Protein AF-A0A9K3Q3W0-F1 (afdb_monomer)

Sequence (227 aa):
MGPQSQRRNTLAKRAAKLKGSAGYSNKKKRIAKAGDQLTLTGEVAFDILRDCDVCTSRRLGKKERHRAHHKLCPNNRRTRGITSKTTLESDKYSKKLKKHYAAPLKQSEKLHSTNVTPEALTDFLEQRKRMATTNDGQGVLKKLKSPPPSSSTAPLPSSATTKRTTLAADDLYDLVTATLKNEYFVETVRDKTPPLAILALATVVAEQVLDPQNSKFPTMIFLMVFQ

Solvent-accessible surface area (backbone atoms only — not comparable to full-atom values): 14679 Å² total; per-residue (Å²): 134,55,76,66,55,54,51,51,53,50,48,54,50,47,52,53,43,48,75,74,62,70,81,74,57,79,71,63,61,71,73,51,56,95,87,61,56,64,40,98,86,68,43,74,51,89,44,58,69,77,72,17,66,40,53,30,25,52,75,70,72,42,82,68,57,97,59,83,54,37,66,68,27,62,84,17,90,88,42,48,34,57,79,53,66,69,58,56,51,49,52,51,49,51,52,51,51,50,51,60,72,70,44,78,76,49,78,86,68,53,86,44,70,86,76,55,50,70,65,62,51,51,52,55,54,49,56,53,54,66,67,69,67,75,78,69,93,68,90,75,89,77,82,76,91,69,86,83,84,89,78,86,78,83,84,76,88,89,74,78,96,66,84,82,77,81,76,54,72,66,61,52,50,54,52,32,53,53,49,66,68,32,66,68,55,50,62,78,43,66,86,50,90,70,61,67,70,59,54,34,45,52,50,55,47,44,46,62,71,74,36,63,84,53,77,82,59,84,95,76,74,82,77,77,81,82,122

Structure (mmCIF, N/CA/C/O backbone):
data_AF-A0A9K3Q3W0-F1
#
_entry.id   AF-A0A9K3Q3W0-F1
#
loop_
_atom_site.group_PDB
_atom_site.id
_atom_site.type_symbol
_atom_site.label_atom_id
_atom_site.label_alt_id
_atom_site.label_comp_id
_atom_site.label_asym_id
_atom_site.label_entity_id
_atom_site.label_seq_id
_atom_site.pdbx_PDB_ins_code
_atom_site.Cartn_x
_atom_site.Cartn_y
_atom_site.Cartn_z
_atom_site.occupancy
_atom_site.B_iso_or_equiv
_atom_site.auth_seq_id
_atom_site.auth_comp_id
_atom_site.auth_asym_id
_atom_site.auth_atom_id
_atom_site.pdbx_PDB_model_num
ATOM 1 N N . MET A 1 1 ? -14.118 25.855 -7.818 1.00 64.56 1 MET A N 1
ATOM 2 C CA . MET A 1 1 ? -12.722 25.586 -7.386 1.00 64.56 1 MET A CA 1
ATOM 3 C C . MET A 1 1 ? -12.388 26.462 -6.179 1.00 64.56 1 MET A C 1
ATOM 5 O O . MET A 1 1 ? -12.175 27.652 -6.357 1.00 64.56 1 MET A O 1
ATOM 9 N N . GLY A 1 2 ? -12.387 25.921 -4.954 1.00 85.62 2 GLY A N 1
ATOM 10 C CA . GLY A 1 2 ? -12.113 26.705 -3.737 1.00 85.62 2 GLY A CA 1
ATOM 11 C C . GLY A 1 2 ? -10.623 27.042 -3.520 1.00 85.62 2 GLY A C 1
ATOM 12 O O . GLY A 1 2 ? -9.759 26.431 -4.159 1.00 85.62 2 GLY A O 1
ATOM 13 N N . PRO A 1 3 ? -10.281 27.942 -2.578 1.00 78.88 3 PRO A N 1
ATOM 14 C CA . PRO A 1 3 ? -8.902 28.381 -2.307 1.00 78.88 3 PRO A CA 1
ATOM 15 C C . PRO A 1 3 ? -7.913 27.232 -2.037 1.00 78.88 3 PRO A C 1
ATOM 17 O O . PRO A 1 3 ? -6.745 27.286 -2.421 1.00 78.88 3 PRO A O 1
ATOM 20 N N . GLN A 1 4 ? -8.380 26.137 -1.433 1.00 75.31 4 GLN A N 1
ATOM 21 C CA . GLN A 1 4 ? -7.575 24.936 -1.192 1.00 75.31 4 GLN A CA 1
ATOM 22 C C . GLN A 1 4 ? -7.253 24.164 -2.482 1.00 75.31 4 GLN A C 1
ATOM 24 O O . GLN A 1 4 ? -6.138 23.666 -2.641 1.00 75.31 4 GLN A O 1
ATOM 29 N N . SER A 1 5 ? -8.195 24.106 -3.430 1.00 73.06 5 SER A N 1
ATOM 30 C CA . SER A 1 5 ? -7.966 23.498 -4.749 1.00 73.06 5 SER A CA 1
ATOM 31 C C . SER A 1 5 ? -6.963 24.312 -5.568 1.00 73.06 5 SER A C 1
ATOM 33 O O . SER A 1 5 ? -6.070 23.742 -6.190 1.00 73.06 5 SER A O 1
ATOM 35 N N . GLN A 1 6 ? -7.017 25.645 -5.469 1.00 73.44 6 GLN A N 1
ATOM 36 C CA . GLN A 1 6 ? -6.022 26.527 -6.078 1.00 73.44 6 GLN A CA 1
ATOM 37 C C . GLN A 1 6 ? -4.627 26.284 -5.479 1.00 73.44 6 GLN A C 1
ATOM 39 O O . GLN A 1 6 ? -3.672 26.129 -6.236 1.00 73.44 6 GLN A O 1
ATOM 44 N N . ARG A 1 7 ? -4.506 26.142 -4.148 1.00 75.81 7 ARG A N 1
ATOM 45 C CA . ARG A 1 7 ? -3.231 25.810 -3.474 1.00 75.81 7 ARG A CA 1
ATOM 46 C C . ARG A 1 7 ? -2.691 24.417 -3.829 1.00 75.81 7 ARG A C 1
ATOM 48 O O . ARG A 1 7 ? -1.486 24.255 -4.003 1.00 75.81 7 ARG A O 1
ATOM 55 N N . ARG A 1 8 ? -3.555 23.405 -3.975 1.00 71.81 8 ARG A N 1
ATOM 56 C CA . ARG A 1 8 ? -3.135 22.073 -4.455 1.00 71.81 8 ARG A CA 1
ATOM 57 C C . ARG A 1 8 ? -2.642 22.128 -5.897 1.00 71.81 8 ARG A C 1
ATOM 59 O O . ARG A 1 8 ? -1.580 21.587 -6.197 1.00 71.81 8 ARG A O 1
ATOM 66 N N . ASN A 1 9 ? -3.362 22.839 -6.762 1.00 66.94 9 ASN A N 1
ATOM 67 C CA . ASN A 1 9 ? -2.975 23.006 -8.159 1.00 66.94 9 ASN A CA 1
ATOM 68 C C . ASN A 1 9 ? -1.655 23.778 -8.289 1.00 66.94 9 ASN A C 1
ATOM 70 O O . ASN A 1 9 ? -0.839 23.440 -9.144 1.00 66.94 9 ASN A O 1
ATOM 74 N N . THR A 1 10 ? -1.388 24.769 -7.432 1.00 80.88 10 THR A N 1
ATOM 75 C CA . THR A 1 10 ? -0.101 25.482 -7.436 1.00 80.88 10 THR A CA 1
ATOM 76 C C . THR A 1 10 ? 1.039 24.637 -6.884 1.00 80.88 10 THR A C 1
ATOM 78 O O . THR A 1 10 ? 2.139 24.729 -7.421 1.00 80.88 10 THR A O 1
ATOM 81 N N . LEU A 1 11 ? 0.807 23.771 -5.892 1.00 76.44 11 LEU A N 1
ATOM 82 C CA . LEU A 1 11 ? 1.833 22.855 -5.384 1.00 76.44 11 LEU A CA 1
ATOM 83 C C . LEU A 1 11 ? 2.193 21.788 -6.420 1.00 76.44 11 LEU A C 1
ATOM 85 O O . LEU A 1 11 ? 3.375 21.599 -6.690 1.00 76.44 11 LEU A O 1
ATOM 89 N N . ALA A 1 12 ? 1.206 21.154 -7.060 1.00 74.19 12 ALA A N 1
ATOM 90 C CA . ALA A 1 12 ? 1.452 20.195 -8.139 1.00 74.19 12 ALA A CA 1
ATOM 91 C C . ALA A 1 12 ? 2.221 20.845 -9.303 1.00 74.19 12 ALA A C 1
ATOM 93 O O . ALA A 1 12 ? 3.229 20.305 -9.764 1.00 74.19 12 ALA A O 1
ATOM 94 N N . LYS A 1 13 ? 1.818 22.058 -9.711 1.00 78.38 13 LYS A N 1
ATOM 95 C CA . LYS A 1 13 ? 2.529 22.851 -10.728 1.00 78.38 13 LYS A CA 1
ATOM 96 C C . LYS A 1 13 ? 3.943 23.233 -10.286 1.00 78.38 13 LYS A C 1
ATOM 98 O O . LYS A 1 13 ? 4.867 23.156 -11.088 1.00 78.38 13 LYS A O 1
ATOM 103 N N . ARG A 1 14 ? 4.146 23.618 -9.022 1.00 76.31 14 ARG A N 1
ATOM 104 C CA . ARG A 1 14 ? 5.463 23.988 -8.476 1.00 76.31 14 ARG A CA 1
ATOM 105 C C . ARG A 1 14 ? 6.377 22.766 -8.341 1.00 76.31 14 ARG A C 1
ATOM 107 O O . ARG A 1 14 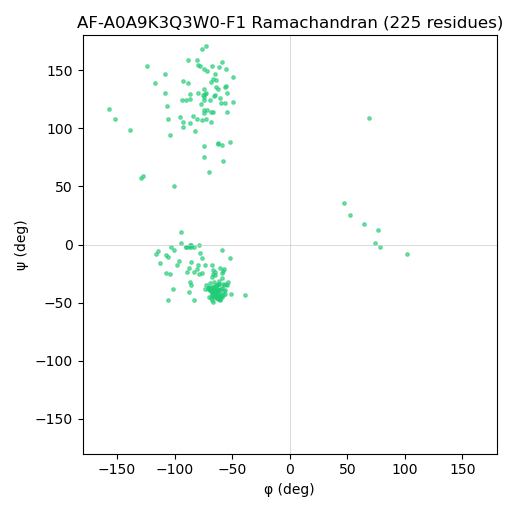? 7.550 22.873 -8.668 1.00 76.31 14 ARG A O 1
ATOM 114 N N . ALA A 1 15 ? 5.847 21.606 -7.958 1.00 73.88 15 ALA A N 1
ATOM 115 C CA . ALA A 1 15 ? 6.574 20.339 -7.927 1.00 73.88 15 ALA A CA 1
ATOM 116 C C . ALA A 1 15 ? 6.967 19.879 -9.340 1.00 73.88 15 ALA A C 1
ATOM 118 O O . ALA A 1 15 ? 8.105 19.472 -9.550 1.00 73.88 15 ALA A O 1
ATOM 119 N N . ALA A 1 16 ? 6.073 20.003 -10.327 1.00 72.38 16 ALA A N 1
ATOM 120 C CA . ALA A 1 16 ? 6.400 19.753 -11.732 1.00 72.38 16 ALA A CA 1
ATOM 121 C C . ALA A 1 16 ? 7.456 20.741 -12.258 1.00 72.38 16 ALA A C 1
ATOM 123 O O . ALA A 1 16 ? 8.400 20.335 -12.933 1.00 72.38 16 ALA A O 1
ATOM 124 N N . LYS A 1 17 ? 7.350 22.024 -11.885 1.00 68.62 17 LYS A N 1
ATOM 125 C CA . LYS A 1 17 ? 8.336 23.052 -12.239 1.00 68.62 17 LYS A CA 1
ATOM 126 C C . LYS A 1 17 ? 9.699 22.754 -11.616 1.00 68.62 17 LYS A C 1
ATOM 128 O O . LYS A 1 17 ? 10.677 22.794 -12.341 1.00 68.62 17 LYS A O 1
ATOM 133 N N . LEU A 1 18 ? 9.764 22.358 -10.343 1.00 67.44 18 LEU A N 1
ATOM 134 C CA . LEU A 1 18 ? 11.006 21.951 -9.673 1.00 67.44 18 LEU A CA 1
ATOM 135 C C . LEU A 1 18 ? 11.615 20.683 -10.288 1.00 67.44 18 LEU A C 1
ATOM 137 O O . LEU A 1 18 ? 12.825 20.639 -10.479 1.00 67.44 18 LEU A O 1
ATOM 141 N N . LYS A 1 19 ? 10.794 19.699 -10.683 1.00 64.00 19 LYS A N 1
ATOM 142 C CA . LYS A 1 19 ? 11.259 18.529 -11.454 1.00 64.00 19 LYS A CA 1
ATOM 143 C C . LYS A 1 19 ? 11.850 18.922 -12.815 1.00 64.00 19 LYS A C 1
ATOM 145 O O . LYS A 1 19 ? 12.747 18.246 -13.301 1.00 64.00 19 LYS A O 1
ATOM 150 N N . GLY A 1 20 ? 11.358 19.999 -13.428 1.00 58.03 20 GLY A N 1
ATOM 151 C CA . GLY A 1 20 ? 11.864 20.513 -14.703 1.00 58.03 20 GLY A CA 1
ATOM 152 C C . GLY A 1 20 ? 13.001 21.538 -14.592 1.00 58.03 20 GLY A C 1
ATOM 153 O O . GLY A 1 20 ? 13.744 21.699 -15.557 1.00 58.03 20 GLY A O 1
ATOM 154 N N . SER A 1 21 ? 13.133 22.240 -13.460 1.00 56.06 21 SER A N 1
ATOM 155 C CA . SER A 1 21 ? 14.003 23.417 -13.304 1.00 56.06 21 SER A CA 1
ATOM 156 C C . SER A 1 21 ? 15.164 23.233 -12.329 1.00 56.06 21 SER A C 1
ATOM 158 O O . SER A 1 21 ? 15.986 24.140 -12.207 1.00 56.06 21 SER A O 1
ATOM 160 N N . ALA A 1 22 ? 15.253 22.106 -11.616 1.00 53.88 22 ALA A N 1
ATOM 161 C CA . ALA A 1 22 ? 16.388 21.803 -10.746 1.00 53.88 22 ALA A CA 1
ATOM 162 C C . ALA A 1 22 ? 17.632 21.409 -11.575 1.00 53.88 22 ALA A C 1
ATOM 164 O O . ALA A 1 22 ? 17.993 20.244 -11.695 1.00 53.88 22 ALA A O 1
ATOM 165 N N . GLY A 1 23 ? 18.284 22.403 -12.182 1.00 52.50 23 GLY A N 1
ATOM 166 C CA . GLY A 1 23 ? 19.735 22.410 -12.412 1.00 52.50 23 GLY A CA 1
ATOM 167 C C . GLY A 1 23 ? 20.344 21.514 -13.500 1.00 52.50 23 GLY A C 1
ATOM 168 O O . GLY A 1 23 ? 21.560 21.550 -13.666 1.00 52.50 23 GLY A O 1
ATOM 169 N N . TYR A 1 24 ? 19.578 20.741 -14.271 1.00 53.00 24 TYR A N 1
ATOM 170 C CA . TYR A 1 24 ? 20.157 19.909 -15.336 1.00 53.00 24 TYR A CA 1
ATOM 171 C C . TYR A 1 24 ? 20.170 20.646 -16.678 1.00 53.00 24 TYR A C 1
ATOM 173 O O . TYR A 1 24 ? 19.142 20.826 -17.328 1.00 53.00 24 TYR A O 1
ATOM 181 N N . SER A 1 25 ? 21.363 21.091 -17.081 1.00 54.47 25 SER A N 1
ATOM 182 C CA . SER A 1 25 ? 21.604 21.768 -18.356 1.00 54.47 25 SER A CA 1
ATOM 183 C C . SER A 1 25 ? 20.986 21.002 -19.533 1.00 54.47 25 SER A C 1
ATOM 185 O O . SER A 1 25 ? 21.010 19.769 -19.592 1.00 54.47 25 SER A O 1
ATOM 187 N N . ASN A 1 26 ? 20.487 21.744 -20.525 1.00 55.81 26 ASN A N 1
ATOM 188 C CA . ASN A 1 26 ? 19.894 21.218 -21.761 1.00 55.81 26 ASN A CA 1
ATOM 189 C C . ASN A 1 26 ? 20.786 20.197 -22.512 1.00 55.81 26 ASN A C 1
ATOM 191 O O . ASN A 1 26 ? 20.298 19.506 -23.403 1.00 55.81 26 ASN A O 1
ATOM 195 N N . LYS A 1 27 ? 22.072 20.055 -22.148 1.00 57.59 27 LYS A N 1
ATOM 196 C CA . LYS A 1 27 ? 22.976 19.023 -22.677 1.00 57.59 27 LYS A CA 1
ATOM 197 C C . LYS A 1 27 ? 22.600 17.601 -22.243 1.00 57.59 27 LYS A C 1
ATOM 199 O O . LYS A 1 27 ? 22.622 16.718 -23.092 1.00 57.59 27 LYS A O 1
ATOM 204 N N . LYS A 1 28 ? 22.217 17.350 -20.982 1.00 53.84 28 LYS A N 1
ATOM 205 C CA . LYS A 1 28 ? 21.880 15.977 -20.531 1.00 53.84 28 LYS A CA 1
ATOM 206 C C . LYS A 1 28 ? 20.499 15.508 -21.005 1.00 53.84 28 LYS A C 1
ATOM 208 O O . LYS A 1 28 ? 20.311 14.317 -21.227 1.00 53.84 28 LYS A O 1
ATOM 213 N N . LYS A 1 29 ? 19.580 16.439 -21.296 1.00 54.34 29 LYS A N 1
ATOM 214 C CA . LYS A 1 29 ? 18.306 16.140 -21.979 1.00 54.34 29 LYS A CA 1
ATOM 215 C C . LYS A 1 29 ? 18.491 15.490 -23.356 1.00 54.34 29 LYS A C 1
ATOM 217 O O . LYS A 1 29 ? 17.584 14.810 -23.805 1.00 54.34 29 LYS A O 1
ATOM 222 N N . ARG A 1 30 ? 19.649 15.668 -24.009 1.00 57.00 30 ARG A N 1
ATOM 223 C CA . ARG A 1 30 ? 19.950 15.025 -25.301 1.00 57.00 30 ARG A CA 1
ATOM 224 C C . ARG A 1 30 ? 20.249 13.525 -25.187 1.00 57.00 30 ARG A C 1
ATOM 226 O O . ARG A 1 30 ? 20.227 12.846 -26.204 1.00 57.00 30 ARG A O 1
ATOM 233 N N . ILE A 1 31 ? 20.558 13.019 -23.988 1.00 66.12 31 ILE A N 1
ATOM 234 C CA . ILE A 1 31 ? 20.903 11.602 -23.778 1.00 66.12 31 ILE A CA 1
ATOM 235 C C . ILE A 1 31 ? 19.638 10.759 -23.574 1.00 66.12 31 ILE A C 1
ATOM 237 O O . ILE A 1 31 ? 19.582 9.620 -24.030 1.00 66.12 31 ILE A O 1
ATOM 241 N N . ALA A 1 32 ? 18.619 11.322 -22.922 1.00 72.62 32 ALA A N 1
ATOM 242 C CA . ALA A 1 32 ? 17.341 10.649 -22.730 1.00 72.62 32 ALA A CA 1
ATOM 243 C C . ALA A 1 32 ? 16.551 10.632 -24.044 1.00 72.62 32 ALA A C 1
ATOM 245 O O . ALA A 1 32 ? 16.306 11.682 -24.647 1.00 72.62 32 ALA A O 1
ATOM 246 N N . LYS A 1 33 ? 16.151 9.443 -24.493 1.00 81.94 33 LYS A N 1
ATOM 247 C CA . LYS A 1 33 ? 15.306 9.289 -25.680 1.00 81.94 33 LYS A CA 1
ATOM 248 C C . LYS A 1 33 ? 13.848 9.561 -25.313 1.00 81.94 33 LYS A C 1
ATOM 250 O O . LYS A 1 33 ? 13.452 9.470 -24.150 1.00 81.94 33 LYS A O 1
ATOM 255 N N . ALA A 1 34 ? 13.031 9.889 -26.314 1.00 82.69 34 ALA A N 1
ATOM 256 C CA . ALA A 1 34 ? 11.589 9.997 -26.118 1.00 82.69 34 ALA A CA 1
ATOM 257 C C . ALA A 1 34 ? 11.048 8.671 -25.546 1.00 82.69 34 ALA A C 1
ATOM 259 O O . ALA A 1 34 ? 11.241 7.616 -26.148 1.00 82.69 34 ALA A O 1
ATOM 260 N N . GLY A 1 35 ? 10.416 8.733 -24.370 1.00 84.75 35 GLY A N 1
ATOM 261 C CA . GLY A 1 35 ? 9.887 7.568 -23.649 1.00 84.75 35 GLY A CA 1
ATOM 262 C C . GLY A 1 35 ? 10.742 7.067 -22.479 1.00 84.75 35 GLY A C 1
ATOM 263 O O . GLY A 1 35 ? 10.260 6.239 -21.709 1.00 84.75 35 GLY A O 1
ATOM 264 N N . ASP A 1 36 ? 11.962 7.578 -22.288 1.00 87.06 36 ASP A N 1
ATOM 265 C CA . ASP A 1 36 ? 12.772 7.208 -21.125 1.00 87.06 36 ASP A CA 1
ATOM 266 C C . ASP A 1 36 ? 12.244 7.883 -19.847 1.00 87.06 36 ASP A C 1
ATOM 268 O O . ASP A 1 36 ? 11.965 9.086 -19.806 1.00 87.06 36 ASP A O 1
ATOM 272 N N . GLN A 1 37 ? 12.131 7.106 -18.769 1.00 86.50 37 GLN A N 1
ATOM 273 C CA . GLN A 1 37 ? 11.775 7.636 -17.458 1.00 86.50 37 GLN A CA 1
ATOM 274 C C . GLN A 1 37 ? 12.986 8.355 -16.854 1.00 86.50 37 GLN A C 1
ATOM 276 O O . GLN A 1 37 ? 14.069 7.785 -16.778 1.00 86.50 37 GLN A O 1
ATOM 281 N N . LEU A 1 38 ? 12.811 9.598 -16.396 1.00 87.56 38 LEU A N 1
ATOM 282 C CA . LEU A 1 38 ? 13.854 10.341 -15.684 1.00 87.56 38 LEU A CA 1
ATOM 283 C C . LEU A 1 38 ? 13.732 10.142 -14.169 1.00 87.56 38 LEU A C 1
ATOM 285 O O . LEU A 1 38 ? 12.631 10.135 -13.609 1.00 87.56 38 LEU A O 1
ATOM 289 N N . THR A 1 39 ? 14.869 10.008 -13.496 1.00 84.25 39 THR A N 1
ATOM 290 C CA . THR A 1 39 ? 14.964 9.990 -12.036 1.00 84.25 39 THR A CA 1
ATOM 291 C C . THR A 1 39 ? 14.730 11.389 -11.456 1.00 84.25 39 THR A C 1
ATOM 293 O O . THR A 1 39 ? 14.709 12.394 -12.166 1.00 84.25 39 THR A O 1
ATOM 296 N N . LEU A 1 40 ? 14.597 11.482 -10.127 1.00 77.25 40 LEU A N 1
ATOM 297 C CA . LEU A 1 40 ? 14.521 12.771 -9.422 1.00 77.25 40 LEU A CA 1
ATOM 298 C C . LEU A 1 40 ? 15.761 13.654 -9.647 1.00 77.25 40 LEU A C 1
ATOM 300 O O . LEU A 1 40 ? 15.660 14.870 -9.529 1.00 77.25 40 LEU A O 1
ATOM 304 N N . THR A 1 41 ? 16.907 13.051 -9.978 1.00 79.31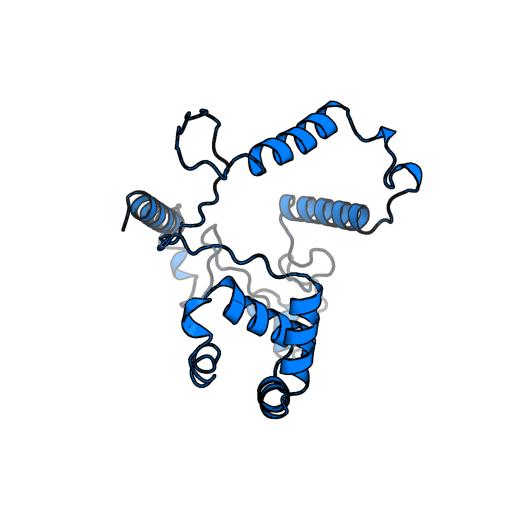 41 THR A N 1
ATOM 305 C CA . THR A 1 41 ? 18.150 13.753 -10.325 1.00 79.31 41 THR A CA 1
ATOM 306 C C . THR A 1 41 ? 18.221 14.148 -11.802 1.00 79.31 41 THR A C 1
ATOM 308 O O . THR A 1 41 ? 19.204 14.757 -12.206 1.00 79.31 41 THR A O 1
ATOM 311 N N . GLY A 1 42 ? 17.205 13.831 -12.612 1.00 77.88 42 GLY A N 1
ATOM 312 C CA . GLY A 1 42 ? 17.181 14.130 -14.046 1.00 77.88 42 GLY A CA 1
ATOM 313 C C . GLY A 1 42 ? 18.039 13.192 -14.901 1.00 77.88 42 GLY A C 1
ATOM 314 O O . GLY A 1 42 ? 18.286 13.488 -16.069 1.00 77.88 42 GLY A O 1
ATOM 315 N N . GLU A 1 43 ? 18.504 12.078 -14.337 1.00 84.06 43 GLU A N 1
ATOM 316 C CA . GLU A 1 43 ? 19.223 11.027 -15.062 1.00 84.06 43 GLU A CA 1
ATOM 317 C C . GLU A 1 43 ? 18.233 10.007 -15.635 1.00 84.06 43 GLU A C 1
ATOM 319 O O . GLU A 1 43 ? 17.101 9.906 -15.165 1.00 84.06 43 GLU A O 1
ATOM 324 N N . VAL A 1 44 ? 18.636 9.250 -16.659 1.00 90.50 44 VAL A N 1
ATOM 325 C CA . VAL A 1 44 ? 17.802 8.157 -17.181 1.00 90.50 44 VAL A CA 1
ATOM 326 C C . VAL A 1 44 ? 17.662 7.093 -16.092 1.00 90.50 44 VAL A C 1
ATOM 328 O O . VAL A 1 44 ? 18.650 6.680 -15.482 1.00 90.50 44 VAL A O 1
ATOM 331 N N . ALA A 1 45 ? 16.426 6.694 -15.802 1.00 91.88 45 ALA A N 1
ATOM 332 C CA . ALA A 1 45 ? 16.141 5.641 -14.846 1.00 91.88 45 ALA A CA 1
ATOM 333 C C . ALA A 1 45 ? 16.713 4.315 -15.350 1.00 91.88 45 ALA A C 1
ATOM 335 O O . ALA A 1 45 ? 16.654 4.009 -16.537 1.00 91.88 45 ALA A O 1
ATOM 336 N N . PHE A 1 46 ? 17.251 3.535 -14.418 1.00 94.94 46 PHE A N 1
ATOM 337 C CA . PHE A 1 46 ? 17.857 2.247 -14.713 1.00 94.94 46 PHE A CA 1
ATOM 338 C C . PHE A 1 46 ? 16.840 1.287 -15.349 1.00 94.94 46 PHE A C 1
ATOM 340 O O . PHE A 1 46 ? 15.824 0.961 -14.728 1.00 94.94 46 PHE A O 1
ATOM 347 N N . ASP A 1 47 ? 17.142 0.798 -16.551 1.00 94.81 47 ASP A N 1
ATOM 348 C CA . ASP A 1 47 ? 16.358 -0.220 -17.251 1.00 94.81 47 ASP A CA 1
ATOM 349 C C . ASP A 1 47 ? 17.109 -1.556 -17.211 1.00 94.81 47 ASP A C 1
ATOM 351 O O . ASP A 1 47 ? 18.210 -1.709 -17.743 1.00 94.81 47 ASP A O 1
ATOM 355 N N . ILE A 1 48 ? 16.479 -2.564 -16.606 1.00 95.88 48 ILE A N 1
ATOM 356 C CA . ILE A 1 48 ? 17.033 -3.915 -16.451 1.00 95.88 48 ILE A CA 1
ATOM 357 C C . ILE A 1 48 ? 17.447 -4.504 -17.804 1.00 95.88 48 ILE A C 1
ATOM 359 O O . ILE A 1 48 ? 18.419 -5.255 -17.872 1.00 95.88 48 ILE A O 1
ATOM 363 N N . LEU A 1 49 ? 16.713 -4.189 -18.872 1.00 94.69 49 LEU A N 1
ATOM 364 C CA . LEU A 1 49 ? 16.918 -4.784 -20.189 1.00 94.69 49 LEU A CA 1
ATOM 365 C C . LEU A 1 49 ? 17.986 -4.064 -21.017 1.00 94.69 49 LEU A C 1
ATOM 367 O O . LEU A 1 49 ? 18.429 -4.618 -22.023 1.00 94.69 49 LEU A O 1
ATOM 371 N N . ARG A 1 50 ? 18.373 -2.847 -20.623 1.00 94.38 50 ARG A N 1
ATOM 372 C CA . ARG A 1 50 ? 19.391 -2.040 -21.311 1.00 94.38 50 ARG A CA 1
ATOM 373 C C . ARG A 1 50 ? 20.697 -2.016 -20.526 1.00 94.38 50 ARG A C 1
ATOM 375 O O . ARG A 1 50 ? 21.744 -2.301 -21.095 1.00 94.38 50 ARG A O 1
ATOM 382 N N . ASP A 1 51 ? 20.614 -1.765 -19.224 1.00 95.69 51 ASP A N 1
ATOM 383 C CA . ASP A 1 51 ? 21.761 -1.421 -18.380 1.00 95.69 51 ASP A CA 1
ATOM 384 C C . ASP A 1 51 ? 22.356 -2.626 -17.631 1.00 95.69 51 ASP A C 1
ATOM 386 O O . ASP A 1 51 ? 23.451 -2.544 -17.073 1.00 95.69 51 ASP A O 1
ATOM 390 N N . CYS A 1 52 ? 21.647 -3.759 -17.567 1.00 97.19 52 CYS A N 1
ATOM 391 C CA . CYS A 1 52 ? 22.153 -4.968 -16.919 1.00 97.19 52 CYS A CA 1
ATOM 392 C C . CYS A 1 52 ? 22.601 -6.012 -17.943 1.00 97.19 52 CYS A C 1
ATOM 394 O O . CYS A 1 52 ? 21.813 -6.885 -18.297 1.00 97.19 52 CYS A O 1
ATOM 396 N N . ASP A 1 53 ? 23.891 -6.026 -18.291 1.00 96.50 53 ASP A N 1
ATOM 397 C CA . ASP A 1 53 ? 24.520 -6.976 -19.230 1.00 96.50 53 ASP A CA 1
ATOM 398 C C . ASP A 1 53 ? 24.024 -8.425 -19.126 1.00 96.50 53 ASP A C 1
ATOM 400 O O . ASP A 1 53 ? 23.791 -9.081 -20.140 1.00 96.50 53 ASP A O 1
ATOM 404 N N . VAL A 1 54 ? 23.874 -8.939 -17.903 1.00 97.00 54 VAL A N 1
ATOM 405 C CA . VAL A 1 54 ? 23.413 -10.312 -17.641 1.00 97.00 54 VAL A CA 1
ATOM 406 C C . VAL A 1 54 ? 21.958 -10.497 -18.081 1.00 97.00 54 VAL A C 1
ATOM 408 O O . VAL A 1 54 ? 21.644 -11.424 -18.823 1.00 97.00 54 VAL A O 1
ATOM 411 N N . CYS A 1 55 ? 21.067 -9.585 -17.680 1.00 96.88 55 CYS A N 1
ATOM 412 C CA . CYS A 1 55 ? 19.657 -9.623 -18.063 1.00 96.88 55 CYS A CA 1
ATOM 413 C C . CYS A 1 55 ? 19.477 -9.347 -19.558 1.00 96.88 55 CYS A C 1
ATOM 415 O O . CYS A 1 55 ? 18.678 -10.024 -20.202 1.00 96.88 55 CYS A O 1
ATOM 417 N N . THR A 1 56 ? 20.258 -8.424 -20.119 1.00 97.00 56 THR A N 1
ATOM 418 C CA . THR A 1 56 ? 20.293 -8.142 -21.556 1.00 97.00 56 THR A CA 1
ATOM 419 C C . THR A 1 56 ? 20.726 -9.380 -22.343 1.00 97.00 56 THR A C 1
ATOM 421 O O . THR A 1 56 ? 20.050 -9.772 -23.290 1.00 97.00 56 THR A O 1
ATOM 424 N N . SER A 1 57 ? 21.803 -10.055 -21.924 1.00 96.62 57 SER A N 1
ATOM 425 C CA . SER A 1 57 ? 22.294 -11.279 -22.580 1.00 96.62 57 SER A CA 1
ATOM 426 C C . SER A 1 57 ? 21.266 -12.407 -22.507 1.00 96.62 57 SER A C 1
ATOM 428 O O . SER A 1 57 ? 20.994 -13.045 -23.522 1.00 96.62 57 SER A O 1
ATOM 430 N N . ARG A 1 58 ? 20.638 -12.590 -21.337 1.00 96.06 58 ARG A N 1
ATOM 431 C CA . ARG A 1 58 ? 19.590 -13.594 -21.119 1.00 96.06 58 ARG A CA 1
ATOM 432 C C . ARG A 1 58 ? 18.359 -13.342 -21.987 1.00 96.06 58 ARG A C 1
ATOM 434 O O . ARG A 1 58 ? 17.838 -14.280 -22.577 1.00 96.06 58 ARG A O 1
ATOM 441 N N . ARG A 1 59 ? 17.916 -12.085 -22.108 1.00 96.38 59 ARG A N 1
ATOM 442 C CA . ARG A 1 59 ? 16.797 -11.707 -22.988 1.00 96.38 59 ARG A CA 1
ATOM 443 C C . ARG A 1 59 ? 17.116 -11.955 -24.462 1.00 96.38 59 ARG A C 1
ATOM 445 O O . ARG A 1 59 ? 16.239 -12.377 -25.202 1.00 96.38 59 ARG A O 1
ATOM 452 N N . LEU A 1 60 ? 18.351 -11.683 -24.883 1.00 96.88 60 LEU A N 1
ATOM 453 C CA . LEU A 1 60 ? 18.800 -11.886 -26.263 1.00 96.88 60 LEU A CA 1
ATOM 454 C C . LEU A 1 60 ? 19.128 -13.354 -26.592 1.00 96.88 60 LEU A C 1
ATOM 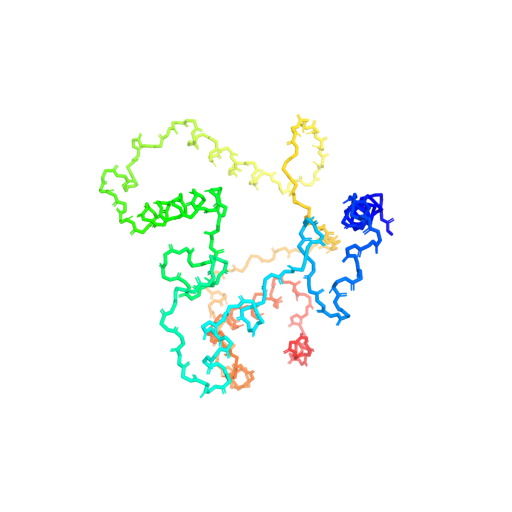456 O O . LEU A 1 60 ? 19.567 -13.622 -27.706 1.00 96.88 60 LEU A O 1
ATOM 460 N N . GLY A 1 61 ? 18.991 -14.286 -25.641 1.00 96.00 61 GLY A N 1
ATOM 461 C CA . GLY A 1 61 ? 19.364 -15.692 -25.837 1.00 96.00 61 GLY A CA 1
ATOM 462 C C . GLY A 1 61 ? 20.864 -15.911 -26.069 1.00 96.00 61 GLY A C 1
ATOM 463 O O . GLY A 1 61 ? 21.270 -16.956 -26.569 1.00 96.00 61 GLY A O 1
ATOM 464 N N . LYS A 1 62 ? 21.710 -14.930 -25.731 1.00 95.62 62 LYS A N 1
ATOM 465 C CA . LYS A 1 62 ? 23.169 -15.059 -25.830 1.00 95.62 62 LYS A CA 1
ATOM 466 C C . LYS A 1 62 ? 23.694 -15.832 -24.624 1.00 95.62 62 LYS A C 1
ATOM 468 O O . LYS A 1 62 ? 23.094 -15.786 -23.550 1.00 95.62 62 LYS A O 1
ATOM 473 N N . LYS A 1 63 ? 24.853 -16.487 -24.780 1.00 94.19 63 LYS A N 1
ATOM 474 C CA . LYS A 1 63 ? 25.546 -17.159 -23.669 1.00 94.19 63 LYS A CA 1
ATOM 475 C C . LYS A 1 63 ? 25.660 -16.198 -22.483 1.00 94.19 63 LYS A C 1
ATOM 477 O O . LYS A 1 63 ? 26.184 -15.090 -22.623 1.00 94.19 63 LYS A O 1
ATOM 482 N N . GLU A 1 64 ? 25.129 -16.617 -21.338 1.00 91.31 64 GLU A N 1
ATOM 483 C CA . GLU A 1 64 ? 25.076 -15.784 -20.143 1.00 91.31 64 GLU A CA 1
ATOM 484 C C . GLU A 1 64 ? 26.499 -15.412 -19.716 1.00 91.31 64 GLU A C 1
ATOM 486 O O . GLU A 1 64 ? 27.376 -16.264 -19.560 1.00 91.31 64 GLU A O 1
ATOM 491 N N . ARG A 1 65 ? 26.756 -14.109 -19.564 1.00 90.88 65 ARG A N 1
ATOM 492 C CA . ARG A 1 65 ? 28.035 -13.643 -19.033 1.00 90.88 65 ARG A CA 1
ATOM 493 C C . ARG A 1 65 ? 28.085 -14.029 -17.559 1.00 90.88 65 ARG A C 1
ATOM 495 O O . ARG A 1 65 ? 27.228 -13.588 -16.799 1.00 90.88 65 ARG A O 1
ATOM 502 N N . HIS A 1 66 ? 29.112 -14.770 -17.141 1.00 91.88 66 HIS A N 1
ATOM 503 C CA . HIS A 1 66 ? 29.397 -15.059 -15.728 1.00 91.88 66 HIS A CA 1
ATOM 504 C C . HIS A 1 66 ? 29.893 -13.798 -14.995 1.00 91.88 66 HIS A C 1
ATOM 506 O O . HIS A 1 66 ? 31.033 -13.708 -14.547 1.00 91.88 66 HIS A O 1
ATOM 512 N N . ARG A 1 67 ? 29.047 -12.771 -14.931 1.00 93.19 67 ARG A N 1
ATOM 513 C CA . ARG A 1 67 ? 29.287 -11.507 -14.234 1.00 93.19 67 ARG A CA 1
ATOM 514 C C . ARG A 1 67 ? 28.158 -11.276 -13.241 1.00 93.19 67 ARG A C 1
ATOM 516 O O . ARG A 1 67 ? 27.046 -11.761 -13.419 1.00 93.19 67 ARG A O 1
ATOM 523 N N . ALA A 1 68 ? 28.440 -10.522 -12.184 1.00 95.06 68 ALA A N 1
ATOM 524 C CA . ALA A 1 68 ? 27.391 -10.081 -11.278 1.00 95.06 68 ALA A CA 1
ATOM 525 C C . ALA A 1 68 ? 26.419 -9.135 -12.007 1.00 95.06 68 ALA A C 1
ATO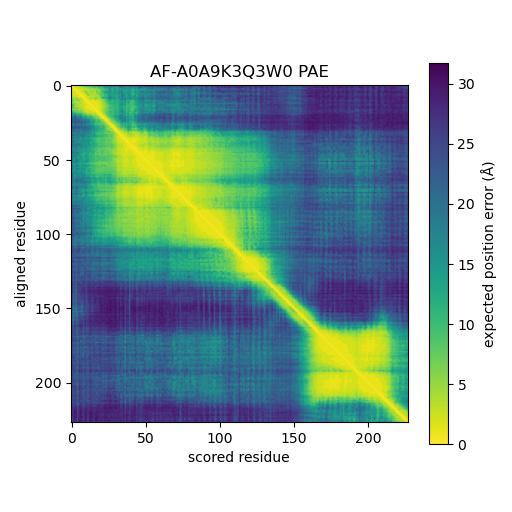M 527 O O . ALA A 1 68 ? 26.826 -8.349 -12.864 1.00 95.06 68 ALA A O 1
ATOM 528 N N . HIS A 1 69 ? 25.138 -9.182 -11.635 1.00 97.31 69 HIS A N 1
ATOM 529 C CA . HIS A 1 69 ? 24.152 -8.204 -12.093 1.00 97.31 69 HIS A CA 1
ATOM 530 C C . HIS A 1 69 ? 24.556 -6.775 -11.700 1.00 97.31 69 HIS A C 1
ATOM 532 O O . HIS A 1 69 ? 25.259 -6.559 -10.708 1.00 97.31 69 HIS A O 1
ATOM 538 N N . HIS A 1 70 ? 24.034 -5.783 -12.426 1.00 96.81 70 HIS A N 1
ATOM 539 C CA . HIS A 1 70 ? 24.202 -4.379 -12.055 1.00 96.81 70 HIS A CA 1
ATOM 540 C C . HIS A 1 70 ? 23.714 -4.116 -10.613 1.00 96.81 70 HIS A C 1
ATOM 542 O O . HIS A 1 70 ? 22.815 -4.798 -10.113 1.00 96.81 70 HIS A O 1
ATOM 548 N N . LYS A 1 71 ? 24.290 -3.126 -9.915 1.00 95.56 71 LYS A N 1
ATOM 549 C CA . LYS A 1 71 ? 23.959 -2.831 -8.501 1.00 95.56 71 LYS A CA 1
ATOM 550 C C . LYS A 1 71 ? 22.485 -2.449 -8.303 1.00 95.56 71 LYS A C 1
ATOM 552 O O . LYS A 1 71 ? 21.903 -2.801 -7.282 1.00 95.56 71 LYS A O 1
ATOM 557 N N . LEU A 1 72 ? 21.896 -1.775 -9.291 1.00 95.38 72 LEU A N 1
ATOM 558 C CA . LEU A 1 72 ? 20.480 -1.379 -9.320 1.00 95.38 72 LEU A CA 1
ATOM 559 C C . LEU A 1 72 ? 19.548 -2.476 -9.864 1.00 95.38 72 LEU A C 1
ATOM 561 O O . LEU A 1 72 ? 18.336 -2.300 -9.883 1.00 95.38 72 LEU A O 1
ATOM 565 N N . CYS A 1 73 ? 20.083 -3.622 -10.292 1.00 96.88 73 CYS A N 1
ATOM 566 C CA . CYS A 1 73 ? 19.258 -4.704 -10.811 1.00 96.88 73 CYS A CA 1
ATOM 567 C C . CYS A 1 73 ? 18.501 -5.408 -9.670 1.00 96.88 73 CYS A C 1
ATOM 569 O O . CYS A 1 73 ? 19.143 -5.853 -8.713 1.00 96.88 73 CYS A O 1
ATOM 571 N N . PRO A 1 74 ? 17.173 -5.602 -9.778 1.00 95.88 74 PRO A N 1
ATOM 572 C CA . PRO A 1 74 ? 16.403 -6.338 -8.774 1.00 95.88 74 PRO A CA 1
ATOM 573 C C . PRO A 1 74 ? 16.809 -7.817 -8.685 1.00 95.88 74 PRO A C 1
ATOM 575 O O . PRO A 1 74 ? 16.725 -8.414 -7.616 1.00 95.88 74 PRO A O 1
ATOM 578 N N . ASN A 1 75 ? 17.343 -8.388 -9.772 1.00 96.06 75 ASN A N 1
ATOM 579 C CA . ASN A 1 75 ? 17.848 -9.766 -9.805 1.00 96.06 75 ASN A CA 1
ATOM 580 C C . ASN A 1 75 ? 19.232 -9.921 -9.154 1.00 96.06 75 ASN A C 1
ATOM 582 O O . ASN A 1 75 ? 19.716 -11.040 -8.976 1.00 96.06 75 ASN A O 1
ATOM 586 N N . ASN A 1 76 ? 19.893 -8.822 -8.774 1.00 96.06 76 ASN A N 1
ATOM 587 C CA . ASN A 1 76 ? 21.153 -8.904 -8.050 1.00 96.06 76 ASN A CA 1
ATOM 588 C C . ASN A 1 76 ? 20.914 -9.501 -6.657 1.00 96.06 76 ASN A C 1
ATOM 590 O O . ASN A 1 76 ? 20.297 -8.871 -5.803 1.00 96.06 76 ASN A O 1
ATOM 594 N N . ARG A 1 77 ? 21.451 -10.698 -6.392 1.00 92.62 77 ARG A N 1
ATOM 595 C CA . ARG A 1 77 ? 21.255 -11.390 -5.107 1.00 92.62 77 ARG A CA 1
ATOM 596 C C . ARG A 1 77 ? 21.740 -10.586 -3.896 1.00 92.62 77 ARG A C 1
ATOM 598 O O . ARG A 1 77 ? 21.174 -10.753 -2.818 1.00 92.62 77 ARG A O 1
ATOM 605 N N . ARG A 1 78 ? 22.752 -9.724 -4.066 1.00 91.12 78 ARG A N 1
ATOM 606 C CA . ARG A 1 78 ? 23.360 -8.946 -2.976 1.00 91.12 78 ARG A CA 1
ATOM 607 C C . ARG A 1 78 ? 22.584 -7.669 -2.659 1.00 91.12 78 ARG A C 1
ATOM 609 O O . ARG A 1 78 ? 22.339 -7.399 -1.490 1.00 91.12 78 ARG A O 1
ATOM 616 N N . THR A 1 79 ? 22.229 -6.879 -3.673 1.00 91.44 79 THR A N 1
ATOM 617 C CA . THR A 1 79 ? 21.596 -5.558 -3.483 1.00 91.44 79 THR A CA 1
ATOM 618 C C . THR A 1 79 ? 20.097 -5.548 -3.763 1.00 91.44 79 THR A C 1
ATOM 620 O O . THR A 1 79 ? 19.396 -4.703 -3.220 1.00 91.44 79 THR A O 1
ATOM 623 N N . ARG A 1 80 ? 19.589 -6.465 -4.597 1.00 93.19 80 ARG A N 1
ATOM 624 C CA . ARG A 1 80 ? 18.185 -6.533 -5.049 1.00 93.19 80 ARG A CA 1
ATOM 625 C C . ARG A 1 80 ? 17.626 -5.185 -5.524 1.00 93.19 80 ARG A C 1
ATOM 627 O O . ARG A 1 80 ? 16.466 -4.869 -5.295 1.00 93.19 80 ARG A O 1
ATOM 634 N N . GLY A 1 81 ? 18.468 -4.373 -6.160 1.00 92.56 81 GLY A N 1
ATOM 635 C CA . GLY A 1 81 ? 18.113 -3.037 -6.641 1.00 92.56 81 GLY A CA 1
ATOM 636 C C . GLY A 1 81 ? 18.087 -1.932 -5.581 1.00 92.56 81 GLY A C 1
ATOM 637 O O . GLY A 1 81 ? 17.888 -0.772 -5.930 1.00 92.56 81 GLY A O 1
ATOM 638 N N . ILE A 1 82 ? 18.347 -2.245 -4.310 1.00 91.06 82 ILE A N 1
ATOM 639 C CA . ILE A 1 82 ? 18.363 -1.268 -3.220 1.00 91.06 82 ILE A CA 1
ATOM 640 C C . ILE A 1 82 ? 19.798 -0.800 -2.985 1.00 91.06 82 ILE A C 1
ATOM 642 O O . ILE A 1 82 ? 20.647 -1.546 -2.492 1.00 91.06 82 ILE A O 1
ATOM 646 N N . THR A 1 83 ? 20.080 0.450 -3.344 1.00 88.69 83 THR A N 1
ATOM 647 C CA . THR A 1 83 ? 21.402 1.075 -3.156 1.00 88.69 83 THR A CA 1
ATOM 648 C C . THR A 1 83 ? 21.418 2.123 -2.048 1.00 88.69 83 THR A C 1
ATOM 650 O O . THR A 1 83 ? 22.470 2.373 -1.459 1.00 88.69 83 THR A O 1
ATOM 653 N N . SER A 1 84 ? 20.271 2.721 -1.725 1.00 90.88 84 SER A N 1
ATOM 654 C CA . SER A 1 84 ? 20.132 3.727 -0.673 1.00 90.88 84 SER A CA 1
ATOM 655 C C . SER A 1 84 ? 20.191 3.095 0.720 1.00 90.88 84 SER A C 1
ATOM 657 O O . SER A 1 84 ? 19.411 2.204 1.062 1.00 90.88 84 SER A O 1
ATOM 659 N N . LYS A 1 85 ? 21.088 3.616 1.568 1.00 90.56 85 LYS A N 1
ATOM 660 C CA . LYS A 1 85 ? 21.198 3.217 2.984 1.00 90.56 85 LYS A CA 1
ATOM 661 C C . LYS A 1 85 ? 19.876 3.413 3.735 1.00 90.56 85 LYS A C 1
ATOM 663 O O . LYS A 1 85 ? 19.460 2.530 4.474 1.00 90.56 85 LYS A O 1
ATOM 668 N N . THR A 1 86 ? 19.181 4.514 3.458 1.00 90.56 86 THR A N 1
ATOM 669 C CA . THR A 1 86 ? 17.884 4.855 4.059 1.00 90.56 86 THR A CA 1
ATOM 670 C C . THR A 1 86 ? 16.805 3.815 3.758 1.00 90.56 86 THR A C 1
ATOM 672 O O . THR A 1 86 ? 16.053 3.424 4.646 1.00 90.56 86 THR A O 1
ATOM 675 N N . THR A 1 87 ? 16.746 3.306 2.525 1.00 90.56 87 THR A N 1
ATOM 676 C CA . THR A 1 87 ? 15.788 2.257 2.147 1.00 90.56 87 THR A CA 1
ATOM 677 C C . THR A 1 87 ? 16.140 0.930 2.811 1.00 90.56 87 THR A C 1
ATOM 679 O O . THR A 1 87 ? 15.249 0.254 3.315 1.00 90.56 87 THR A O 1
ATOM 682 N N . LEU A 1 88 ? 17.430 0.586 2.913 1.00 90.38 88 LEU A N 1
ATOM 683 C CA . LEU A 1 88 ? 17.860 -0.605 3.655 1.00 90.38 88 LEU A CA 1
ATOM 684 C C . LEU A 1 88 ? 17.501 -0.529 5.147 1.00 90.38 88 LEU A C 1
ATOM 686 O O . LEU A 1 88 ? 17.112 -1.538 5.736 1.00 90.38 88 LEU A O 1
ATOM 690 N N . GLU A 1 89 ? 17.633 0.639 5.772 1.00 93.56 89 GLU A N 1
ATOM 691 C CA . GLU A 1 89 ? 17.227 0.867 7.164 1.00 93.56 89 GLU A CA 1
ATOM 692 C C . GLU A 1 89 ? 15.708 0.778 7.333 1.00 93.56 89 GLU A C 1
ATOM 694 O O . GLU A 1 89 ? 15.231 0.085 8.235 1.00 93.56 89 GLU A O 1
ATOM 699 N N . SER A 1 90 ? 14.950 1.387 6.418 1.00 94.06 90 SER A N 1
ATOM 700 C CA . SER A 1 90 ? 13.487 1.300 6.390 1.00 94.06 90 SER A CA 1
ATOM 701 C C . SER A 1 90 ? 13.005 -0.149 6.256 1.00 94.06 90 SER A C 1
ATOM 703 O O . SER A 1 90 ? 12.136 -0.588 7.010 1.00 94.06 90 SER A O 1
ATOM 705 N N . ASP A 1 91 ? 13.636 -0.942 5.389 1.00 92.56 91 ASP A N 1
ATOM 706 C CA . ASP A 1 91 ? 13.319 -2.361 5.214 1.00 92.56 91 ASP A CA 1
ATOM 707 C C . ASP A 1 91 ? 13.664 -3.211 6.438 1.00 92.56 91 ASP A C 1
ATOM 709 O O . ASP A 1 91 ? 12.958 -4.168 6.769 1.00 92.56 91 ASP A O 1
ATOM 713 N N . LYS A 1 92 ? 14.761 -2.894 7.132 1.00 95.00 92 LYS A N 1
ATOM 714 C CA . LYS A 1 92 ? 15.096 -3.552 8.402 1.00 95.00 92 LYS A CA 1
ATOM 715 C C . LYS A 1 92 ? 14.037 -3.245 9.457 1.00 95.00 92 LYS A C 1
ATOM 717 O O . LYS A 1 92 ? 13.593 -4.162 10.153 1.00 95.00 92 LYS A O 1
ATOM 722 N N . TYR A 1 93 ? 13.610 -1.989 9.548 1.00 97.25 93 TYR A N 1
ATOM 723 C CA . TYR A 1 93 ? 12.581 -1.568 10.491 1.00 97.25 93 TYR A CA 1
ATOM 724 C C . TYR A 1 93 ? 11.222 -2.201 10.170 1.00 97.25 93 TYR A C 1
ATOM 726 O O . TYR A 1 93 ? 10.586 -2.768 11.057 1.00 97.25 93 TYR A O 1
ATOM 734 N N . SER A 1 94 ? 10.819 -2.230 8.897 1.00 96.56 94 SER A N 1
ATOM 735 C CA . SER A 1 94 ? 9.565 -2.859 8.470 1.00 96.56 94 SER A CA 1
ATOM 736 C C . SER A 1 94 ? 9.552 -4.363 8.755 1.00 96.56 94 SER A C 1
ATOM 738 O O . SER A 1 94 ? 8.552 -4.891 9.240 1.00 96.56 94 SER A O 1
ATOM 740 N N . LYS A 1 95 ? 10.675 -5.066 8.553 1.00 97.00 95 LYS A N 1
ATOM 741 C CA . LYS A 1 95 ? 10.821 -6.479 8.945 1.00 97.00 95 LYS A CA 1
ATOM 742 C C . LYS A 1 95 ? 10.737 -6.670 10.456 1.00 97.00 95 LYS A C 1
ATOM 744 O O . LYS A 1 95 ? 10.116 -7.634 10.899 1.00 97.00 95 LYS A O 1
ATOM 749 N N . LYS A 1 96 ? 11.343 -5.778 11.245 1.00 97.75 96 LYS A N 1
ATOM 750 C CA . LYS A 1 96 ? 11.259 -5.814 12.713 1.00 97.75 96 LYS A CA 1
ATOM 751 C C . LYS A 1 96 ? 9.812 -5.639 13.181 1.00 97.75 96 LYS A C 1
ATOM 753 O O . LYS A 1 96 ? 9.350 -6.442 13.984 1.00 97.75 96 LYS A O 1
ATOM 758 N N . LEU A 1 97 ? 9.090 -4.666 12.625 1.00 96.75 97 LEU A N 1
ATOM 759 C CA . LEU A 1 97 ? 7.673 -4.451 12.919 1.00 96.75 97 LEU A CA 1
ATOM 760 C C . LEU A 1 97 ? 6.817 -5.650 12.512 1.00 96.75 97 LEU A C 1
ATOM 762 O O . LEU A 1 97 ? 6.038 -6.137 13.319 1.00 96.75 97 LEU A O 1
ATOM 766 N N . LYS A 1 98 ? 6.999 -6.190 11.301 1.00 97.25 98 LYS A N 1
ATOM 767 C CA . LYS A 1 98 ? 6.267 -7.388 10.860 1.00 97.25 98 LYS A CA 1
ATOM 768 C C . LYS A 1 98 ? 6.468 -8.565 11.813 1.00 97.25 98 LYS A C 1
ATOM 770 O O . LYS A 1 98 ? 5.502 -9.235 12.145 1.00 97.25 98 LYS A O 1
ATOM 775 N N . LYS A 1 99 ? 7.698 -8.791 12.290 1.00 97.25 99 LYS A N 1
ATOM 776 C CA . LYS A 1 99 ? 7.980 -9.820 13.303 1.00 97.25 99 LYS A CA 1
ATOM 777 C C . LYS A 1 99 ? 7.286 -9.527 14.632 1.00 97.25 99 LYS A C 1
ATOM 779 O O . LYS A 1 99 ? 6.762 -10.449 15.237 1.00 97.25 99 LYS A O 1
ATOM 784 N N . HIS A 1 100 ? 7.269 -8.266 15.059 1.00 95.31 100 HIS A N 1
ATOM 785 C CA . HIS A 1 100 ? 6.598 -7.849 16.288 1.00 95.31 100 HIS A CA 1
ATOM 786 C C . HIS A 1 100 ? 5.083 -8.087 16.225 1.00 95.31 100 HIS A C 1
ATOM 788 O O . HIS A 1 100 ? 4.513 -8.603 17.173 1.00 95.31 100 HIS A O 1
ATOM 794 N N . TYR A 1 101 ? 4.439 -7.756 15.103 1.00 94.12 101 TYR A N 1
ATOM 795 C CA . TYR A 1 101 ? 2.993 -7.942 14.937 1.00 94.12 101 TYR A CA 1
ATOM 796 C C . TYR A 1 101 ? 2.583 -9.383 14.609 1.00 94.12 101 TYR A C 1
ATOM 79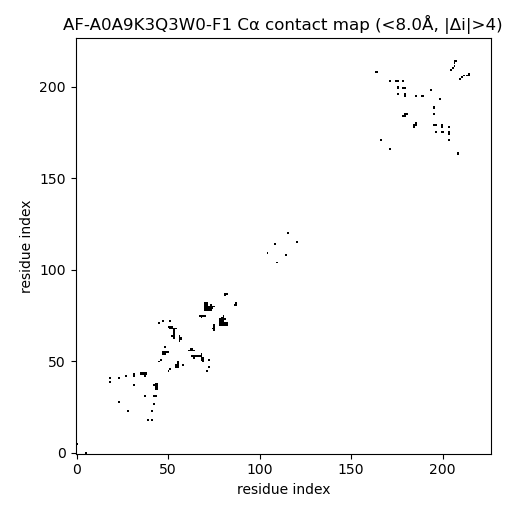8 O O . TYR A 1 101 ? 1.453 -9.764 14.887 1.00 94.12 101 TYR A O 1
ATOM 806 N N . ALA A 1 102 ? 3.471 -10.182 14.012 1.00 96.31 102 ALA A N 1
ATOM 807 C CA . ALA A 1 102 ? 3.218 -11.601 13.763 1.00 96.31 102 ALA A CA 1
ATOM 808 C C . ALA A 1 102 ? 3.455 -12.477 15.004 1.00 96.31 102 ALA A C 1
ATOM 810 O O . ALA A 1 102 ? 2.955 -13.598 15.062 1.00 96.31 102 ALA A O 1
ATOM 811 N N . ALA A 1 103 ? 4.235 -11.997 15.977 1.00 95.81 103 ALA A N 1
ATOM 812 C CA . ALA A 1 103 ? 4.432 -12.702 17.233 1.00 95.81 103 ALA A CA 1
ATOM 813 C C . ALA A 1 103 ? 3.103 -12.744 18.009 1.00 95.81 103 ALA A C 1
ATOM 815 O O . ALA A 1 103 ? 2.491 -11.693 18.214 1.00 95.81 103 ALA A O 1
ATOM 816 N N . PRO A 1 104 ? 2.645 -13.927 18.460 1.00 94.19 104 PRO A N 1
ATOM 817 C CA . PRO A 1 104 ? 1.501 -14.007 19.353 1.00 94.19 104 PRO A CA 1
ATOM 818 C C . PRO A 1 104 ? 1.751 -13.159 20.602 1.00 94.19 104 PRO A C 1
ATOM 820 O O . PRO A 1 104 ? 2.829 -13.231 21.194 1.00 94.19 104 PRO A O 1
ATOM 823 N N . LEU A 1 105 ? 0.746 -12.382 21.011 1.00 88.69 105 LEU A N 1
ATOM 824 C CA . LEU A 1 105 ? 0.789 -11.623 22.260 1.00 88.69 105 LEU A CA 1
ATOM 825 C C . LEU A 1 105 ? 1.108 -12.570 23.421 1.00 88.69 105 LEU A C 1
ATOM 827 O O . LEU A 1 105 ? 0.465 -13.622 23.565 1.00 88.69 105 LEU A O 1
ATOM 831 N N . LYS A 1 106 ? 2.084 -12.194 24.251 1.00 89.62 106 LYS A N 1
ATOM 832 C CA . LYS A 1 106 ? 2.428 -12.970 25.449 1.00 89.62 106 LYS A CA 1
ATOM 833 C C . LYS A 1 106 ? 1.227 -13.014 26.390 1.00 89.62 106 LYS A C 1
ATOM 835 O O . LYS A 1 106 ? 0.421 -12.089 26.415 1.00 89.62 106 LYS A O 1
ATOM 840 N N . GLN A 1 107 ? 1.114 -14.058 27.208 1.00 85.44 107 GLN A N 1
ATOM 841 C CA . GLN A 1 107 ? 0.021 -14.160 28.186 1.00 85.44 107 GLN A CA 1
ATOM 842 C C . GLN A 1 107 ? -0.021 -12.956 29.142 1.00 85.44 107 GLN A C 1
ATOM 844 O O . GLN A 1 107 ? -1.102 -12.475 29.449 1.00 85.44 107 GLN A O 1
ATOM 849 N N . SER A 1 108 ? 1.139 -12.404 29.513 1.00 83.62 108 SER A N 1
ATOM 850 C CA . SER A 1 108 ? 1.253 -11.177 30.317 1.00 83.62 108 SER A CA 1
ATOM 851 C C . SER A 1 108 ? 0.766 -9.905 29.606 1.00 83.62 108 SER A C 1
ATOM 853 O O . SER A 1 108 ? 0.466 -8.908 30.252 1.00 83.62 108 SER A O 1
ATOM 855 N N . GLU A 1 109 ? 0.724 -9.910 28.273 1.00 80.62 109 GLU A N 1
ATOM 856 C CA . GLU A 1 109 ? 0.303 -8.776 27.439 1.00 80.62 109 GLU A CA 1
ATOM 857 C C . GLU A 1 109 ? -1.160 -8.909 26.988 1.00 80.62 109 GLU A C 1
ATOM 859 O O . GLU A 1 109 ? -1.780 -7.927 26.578 1.00 80.62 109 GLU A O 1
ATOM 864 N N . LYS A 1 110 ? -1.740 -10.112 27.068 1.00 82.81 110 LYS A N 1
ATOM 865 C CA . LYS A 1 110 ? -3.140 -10.355 26.717 1.00 82.81 110 LYS A CA 1
ATOM 866 C C . LYS A 1 110 ? -4.059 -9.764 27.778 1.00 82.81 110 LYS A C 1
ATOM 868 O O . LYS A 1 110 ? -4.195 -10.337 28.850 1.00 82.81 110 LYS A O 1
ATOM 873 N N . LEU A 1 111 ? -4.740 -8.668 27.431 1.00 65.12 111 LEU A N 1
ATOM 874 C CA . LEU A 1 111 ? -5.950 -8.181 28.114 1.00 65.12 111 LEU A CA 1
ATOM 875 C C . LEU A 1 111 ? -5.808 -8.025 29.639 1.00 65.12 111 LEU A C 1
ATOM 877 O O . LEU A 1 111 ? -6.800 -8.079 30.363 1.00 65.12 111 LEU A O 1
ATOM 881 N N . HIS A 1 112 ? -4.587 -7.829 30.140 1.00 67.44 112 HIS A N 1
ATOM 882 C CA . HIS A 1 112 ? -4.377 -7.664 31.566 1.00 67.44 112 HIS A CA 1
ATOM 883 C C . HIS A 1 112 ? -4.790 -6.242 31.950 1.00 67.44 112 HIS A C 1
ATOM 885 O O . HIS A 1 112 ? -4.247 -5.263 31.432 1.00 67.44 112 HIS A O 1
ATOM 891 N N . SER A 1 113 ? -5.760 -6.130 32.856 1.00 75.00 113 SER A N 1
ATOM 892 C CA . SER A 1 113 ? -6.304 -4.852 33.336 1.00 75.00 113 SER A CA 1
ATOM 893 C C . SER A 1 113 ? -5.238 -3.936 33.944 1.00 75.00 113 SER A C 1
ATOM 895 O O . SER A 1 113 ? -5.413 -2.726 33.967 1.00 75.00 113 SER A O 1
ATOM 897 N N . THR A 1 114 ? -4.098 -4.487 34.363 1.00 77.00 114 THR A N 1
ATOM 898 C CA . THR A 1 114 ? -2.951 -3.722 34.881 1.00 77.00 114 THR A CA 1
ATOM 899 C C . THR A 1 114 ? -2.296 -2.820 33.840 1.00 77.00 114 THR A C 1
ATOM 901 O O . THR A 1 114 ? -1.648 -1.849 34.211 1.00 77.00 114 THR A O 1
ATOM 904 N N . ASN A 1 115 ? -2.445 -3.127 32.548 1.00 73.31 115 ASN A N 1
ATOM 905 C CA . ASN A 1 115 ? -1.912 -2.292 31.468 1.00 73.31 115 ASN A CA 1
ATOM 906 C C . ASN A 1 115 ? -2.901 -1.195 31.044 1.00 73.31 115 ASN A C 1
ATOM 908 O O . ASN A 1 115 ? -2.591 -0.392 30.165 1.00 73.31 115 ASN A O 1
ATOM 912 N N . VAL A 1 116 ? -4.092 -1.158 31.649 1.00 81.75 116 VAL A N 1
ATOM 913 C CA . VAL A 1 116 ? -5.057 -0.081 31.458 1.00 81.75 116 VAL A CA 1
ATOM 914 C C . VAL A 1 116 ? -4.719 1.014 32.460 1.00 81.75 116 VAL A C 1
ATOM 916 O O . VAL A 1 116 ? -4.978 0.878 33.655 1.00 81.75 116 VAL A O 1
ATOM 919 N N . THR A 1 117 ? -4.115 2.103 31.987 1.00 87.00 117 THR A N 1
ATOM 920 C CA . THR A 1 117 ? -3.928 3.277 32.840 1.00 87.00 117 THR A CA 1
ATOM 921 C C . THR A 1 117 ? -5.297 3.879 33.168 1.00 87.00 117 THR A C 1
ATOM 923 O O . THR A 1 117 ? -6.185 3.893 32.306 1.00 87.00 117 THR A O 1
ATOM 926 N N . PRO A 1 118 ? -5.504 4.384 34.396 1.00 88.12 118 PRO A N 1
ATOM 927 C CA . PRO A 1 118 ? -6.777 4.993 34.775 1.00 88.12 118 PRO A CA 1
ATOM 928 C C . PRO A 1 118 ? -7.132 6.166 33.851 1.00 88.12 118 PRO A C 1
ATOM 930 O O . PRO A 1 118 ? -8.293 6.314 33.493 1.00 88.12 118 PRO A O 1
ATOM 933 N N . GLU A 1 119 ? -6.126 6.911 33.383 1.00 88.25 119 GLU A N 1
ATOM 934 C CA . GLU A 1 119 ? -6.266 8.007 32.414 1.00 88.25 119 GLU A CA 1
ATOM 935 C C . GLU A 1 119 ? -6.835 7.536 31.065 1.00 88.25 119 GLU A C 1
ATOM 937 O O . GLU A 1 119 ? -7.786 8.118 30.547 1.00 88.25 119 GLU A O 1
ATOM 942 N N . ALA A 1 120 ? -6.326 6.427 30.513 1.00 85.31 120 ALA A N 1
ATOM 943 C CA . ALA A 1 120 ? -6.850 5.878 29.261 1.00 85.31 120 ALA A CA 1
ATOM 944 C C . ALA A 1 120 ? -8.295 5.375 29.418 1.00 85.31 120 ALA A C 1
ATOM 946 O O . ALA A 1 120 ? -9.096 5.447 28.482 1.00 85.31 120 ALA A O 1
ATOM 947 N N . LEU A 1 121 ? -8.639 4.876 30.609 1.00 88.56 121 LEU A N 1
ATOM 948 C CA . LEU A 1 121 ? -9.988 4.426 30.943 1.00 88.56 121 LEU A CA 1
ATOM 949 C C . LEU A 1 121 ? -10.960 5.608 31.046 1.00 88.56 121 LEU A C 1
ATOM 951 O O . LEU A 1 121 ? -12.057 5.546 30.484 1.00 88.56 121 LEU A O 1
ATOM 955 N N . THR A 1 122 ? -10.560 6.692 31.717 1.00 90.56 122 THR A N 1
ATOM 956 C CA . THR A 1 122 ? -11.371 7.912 31.809 1.00 90.56 122 THR A CA 1
ATOM 957 C C . THR A 1 122 ? -11.578 8.538 30.438 1.00 90.56 122 THR A C 1
ATOM 959 O O . THR A 1 122 ? -12.720 8.835 30.092 1.00 90.56 122 THR A O 1
ATOM 962 N N . ASP A 1 123 ? -10.532 8.628 29.614 1.00 88.81 123 ASP A N 1
ATOM 963 C CA . ASP A 1 123 ? -10.623 9.181 28.260 1.00 88.81 123 ASP A CA 1
ATOM 964 C C . ASP A 1 123 ? -11.590 8.376 27.380 1.00 88.81 123 ASP A C 1
ATOM 966 O O . ASP A 1 123 ? -12.461 8.944 26.711 1.00 88.81 123 ASP A O 1
ATOM 970 N N . PHE A 1 124 ? -11.502 7.042 27.422 1.00 85.19 124 PHE A N 1
ATOM 971 C CA . PHE A 1 124 ? -12.386 6.163 26.654 1.00 85.19 124 PHE A CA 1
ATOM 972 C C . PHE A 1 124 ? -13.856 6.286 27.094 1.00 85.19 124 PHE A C 1
ATOM 974 O O . PHE A 1 124 ? -14.768 6.340 26.259 1.00 85.19 124 PHE A O 1
ATOM 981 N N . LEU A 1 125 ? -14.106 6.358 28.405 1.00 88.62 125 LEU A N 1
ATOM 982 C CA . LEU A 1 125 ? -15.457 6.502 28.955 1.00 88.62 125 LEU A CA 1
ATOM 983 C C . LEU A 1 125 ? -16.041 7.898 28.701 1.00 88.62 125 LEU A C 1
ATOM 985 O O . LEU A 1 125 ? -17.227 8.022 28.377 1.00 88.62 125 LEU A O 1
ATOM 989 N N . GLU A 1 126 ? -15.233 8.951 28.797 1.00 87.31 126 GLU A N 1
ATOM 990 C CA . GLU A 1 126 ? -15.650 10.316 28.473 1.00 87.31 126 GLU A CA 1
ATOM 991 C C . GLU A 1 126 ? -15.980 10.486 26.994 1.00 87.31 126 GLU A C 1
ATOM 993 O O . GLU A 1 126 ? -16.981 11.127 26.655 1.00 87.31 126 GLU A O 1
ATOM 998 N N . GLN A 1 127 ? -15.188 9.885 26.106 1.00 83.00 127 GLN A N 1
ATOM 999 C CA . GLN A 1 127 ? -15.449 9.929 24.672 1.00 83.00 127 GLN A CA 1
ATOM 1000 C C . GLN A 1 127 ? -16.825 9.332 24.343 1.00 83.00 127 GLN A C 1
ATOM 1002 O O . GLN A 1 127 ? -17.561 9.886 23.525 1.00 83.00 127 GLN A O 1
ATOM 1007 N N . ARG A 1 128 ? -17.230 8.269 25.049 1.00 72.38 128 ARG A N 1
ATOM 1008 C CA . ARG A 1 128 ? -18.552 7.647 24.886 1.00 72.38 128 ARG A CA 1
ATOM 1009 C C . ARG A 1 128 ? -19.692 8.525 25.412 1.00 72.38 128 ARG A C 1
ATOM 1011 O O . ARG A 1 128 ? -20.739 8.597 24.772 1.00 72.38 128 ARG A O 1
ATOM 1018 N N . LYS A 1 129 ? -19.482 9.252 26.518 1.00 74.44 129 LYS A N 1
ATOM 1019 C CA . LYS A 1 129 ? -20.461 10.225 27.039 1.00 74.44 129 LYS A CA 1
ATOM 1020 C C . LYS A 1 129 ? -20.690 11.379 26.063 1.00 74.44 129 LYS A C 1
ATOM 1022 O O . LYS A 1 129 ? -21.831 11.766 25.858 1.00 74.44 129 LYS A O 1
ATOM 1027 N N . ARG A 1 130 ? -19.638 11.874 25.402 1.00 67.75 130 ARG A N 1
ATOM 1028 C CA . ARG A 1 130 ? -19.736 12.976 24.423 1.00 67.75 130 ARG A CA 1
ATOM 1029 C C . ARG A 1 130 ? -20.509 12.602 23.153 1.00 67.75 130 ARG A C 1
ATOM 1031 O O . ARG A 1 130 ? -21.071 13.482 22.510 1.00 67.75 130 ARG A O 1
ATOM 1038 N N . MET A 1 131 ? -20.554 11.317 22.797 1.00 63.12 131 MET A N 1
ATOM 1039 C CA . MET A 1 131 ? -21.312 10.839 21.632 1.00 63.12 131 MET A CA 1
ATOM 1040 C C . MET A 1 131 ? -22.779 10.519 21.952 1.00 63.12 131 MET A C 1
ATOM 1042 O O . MET A 1 131 ? -23.600 10.509 21.043 1.00 63.12 131 MET A O 1
ATOM 1046 N N . ALA A 1 132 ? -23.127 10.286 23.221 1.00 61.03 132 ALA A N 1
ATOM 1047 C CA . ALA A 1 132 ? -24.494 9.945 23.622 1.00 61.03 132 ALA A CA 1
ATOM 1048 C C . ALA A 1 132 ? -25.413 11.171 23.805 1.00 61.03 132 ALA A C 1
ATOM 1050 O O . ALA A 1 132 ? -26.626 11.042 23.686 1.00 61.03 132 ALA A O 1
ATOM 1051 N N . THR A 1 133 ? -24.864 12.362 24.060 1.00 55.16 133 THR A N 1
ATOM 1052 C CA . THR A 1 133 ? -25.645 13.581 24.364 1.00 55.16 133 THR A CA 1
ATOM 1053 C C . THR A 1 133 ? -25.951 14.485 23.164 1.00 55.16 133 THR A C 1
ATOM 1055 O O . THR A 1 133 ? -26.440 15.594 23.346 1.00 55.16 133 THR A O 1
ATOM 1058 N N . THR A 1 134 ? -25.717 14.046 21.924 1.00 50.97 134 THR A N 1
ATOM 1059 C CA . THR A 1 134 ? -25.996 14.846 20.709 1.00 50.97 134 THR A CA 1
ATOM 1060 C C . THR A 1 134 ? -27.305 14.454 20.014 1.00 50.97 134 THR A C 1
ATOM 1062 O O . THR A 1 134 ? -27.337 14.253 18.805 1.00 50.97 134 THR A O 1
ATOM 1065 N N . ASN A 1 135 ? -28.402 14.376 20.777 1.00 56.66 135 ASN A N 1
ATOM 1066 C CA . ASN A 1 135 ? -29.763 14.354 20.216 1.00 56.66 135 ASN A CA 1
ATOM 1067 C C . ASN A 1 135 ? -30.549 15.655 20.446 1.00 56.66 135 ASN A C 1
ATOM 1069 O O . ASN A 1 135 ? -31.572 15.845 19.795 1.00 56.66 135 ASN A O 1
ATOM 1073 N N . ASP A 1 136 ? -30.049 16.591 21.257 1.00 47.41 136 ASP A N 1
ATOM 1074 C CA . ASP A 1 136 ? -30.667 17.910 21.373 1.00 47.41 136 ASP A CA 1
ATOM 1075 C C . ASP A 1 136 ? -30.002 18.866 20.386 1.00 47.41 136 ASP A C 1
ATOM 1077 O O . ASP A 1 136 ? -28.884 19.354 20.570 1.00 47.41 136 ASP A O 1
ATOM 1081 N N . GLY A 1 137 ? -30.696 19.078 19.271 1.00 57.69 137 GLY A N 1
ATOM 1082 C CA . GLY A 1 137 ? -30.338 20.048 18.254 1.00 57.69 137 GLY A CA 1
ATOM 1083 C C . GLY A 1 137 ? -30.348 21.466 18.811 1.00 57.69 137 GLY A C 1
ATOM 1084 O O . GLY A 1 137 ? -31.328 22.180 18.663 1.00 57.69 137 GLY A O 1
ATOM 1085 N N . GLN A 1 138 ? -29.235 21.906 19.386 1.00 48.16 138 GLN A N 1
ATOM 1086 C CA . GLN A 1 138 ? -28.880 23.317 19.455 1.00 48.16 138 GLN A CA 1
ATOM 1087 C C . GLN A 1 138 ? -27.363 23.449 19.495 1.00 48.16 138 GLN A C 1
ATOM 1089 O O . GLN A 1 138 ? -26.679 23.089 20.451 1.00 48.16 138 GLN A O 1
ATOM 1094 N N . GLY A 1 139 ? -26.825 23.923 18.374 1.00 60.25 139 GLY A N 1
ATOM 1095 C CA . GLY A 1 139 ? -25.402 24.109 18.196 1.00 60.25 139 GLY A CA 1
ATOM 1096 C C . GLY A 1 139 ? -24.842 25.160 19.142 1.00 60.25 139 GLY A C 1
ATOM 1097 O O . GLY A 1 139 ? -25.356 26.268 19.223 1.00 60.25 139 GLY A O 1
ATOM 1098 N N . VAL A 1 140 ? -23.696 24.848 19.742 1.00 44.28 140 VAL A N 1
ATOM 1099 C CA . VAL A 1 140 ? -22.685 25.853 20.070 1.00 44.28 140 VAL A CA 1
ATOM 1100 C C . VAL A 1 140 ? -21.314 25.269 19.742 1.00 44.28 140 VAL A C 1
ATOM 1102 O O . VAL A 1 140 ? -20.711 24.518 20.505 1.00 44.28 140 VAL A O 1
ATOM 1105 N N . LEU A 1 141 ? -20.808 25.648 18.570 1.00 51.66 141 LEU A N 1
ATOM 1106 C CA . LEU A 1 141 ? -19.410 25.516 18.173 1.00 51.66 141 LEU A CA 1
ATOM 1107 C C . LEU A 1 141 ? -18.532 26.361 19.110 1.00 51.66 141 LEU A C 1
ATOM 1109 O O . LEU A 1 141 ? -18.185 27.499 18.792 1.00 51.66 141 LEU A O 1
ATOM 1113 N N . LYS A 1 142 ? -18.113 25.815 20.256 1.00 49.56 142 LYS A N 1
ATOM 1114 C CA . LYS A 1 142 ? -16.933 26.342 20.953 1.00 49.56 142 LYS A CA 1
ATOM 1115 C C . LYS A 1 142 ? -15.680 25.759 20.308 1.00 49.56 142 LYS A C 1
ATOM 1117 O O . LYS A 1 142 ? -15.257 24.637 20.560 1.00 49.56 142 LYS A O 1
ATOM 1122 N N . LYS A 1 143 ? -15.125 26.584 19.424 1.00 48.34 143 LYS A N 1
ATOM 1123 C CA . LYS A 1 143 ? -13.841 26.476 18.732 1.00 48.34 143 LYS A CA 1
ATOM 1124 C C . LYS A 1 143 ? -12.697 26.233 19.728 1.00 48.34 143 LYS A C 1
ATOM 1126 O O . LYS A 1 143 ? -12.055 27.174 20.185 1.00 48.34 143 LYS A O 1
ATOM 1131 N N . LEU A 1 144 ? -12.424 24.970 20.043 1.00 46.81 144 LEU A N 1
ATOM 1132 C CA . LEU A 1 144 ? -11.161 24.567 20.653 1.00 46.81 144 LEU A CA 1
ATOM 1133 C C . LEU A 1 144 ? -10.074 24.608 19.577 1.00 46.81 144 LEU A C 1
ATOM 1135 O O . LEU A 1 144 ? -10.117 23.913 18.564 1.00 46.81 144 LEU A O 1
ATOM 1139 N N . LYS A 1 145 ? -9.123 25.511 19.796 1.00 52.19 145 LYS A N 1
ATOM 1140 C CA . LYS A 1 145 ? -7.928 25.736 18.990 1.00 52.19 145 LYS A CA 1
ATOM 1141 C C . LYS A 1 145 ? -6.936 24.602 19.268 1.00 52.19 145 LYS A C 1
ATOM 1143 O O . LYS A 1 145 ? -6.059 24.756 20.108 1.00 52.19 145 LYS A O 1
ATOM 1148 N N . SER A 1 146 ? -7.079 23.473 18.582 1.00 41.78 146 SER A N 1
ATOM 1149 C CA . SER A 1 146 ? -6.041 22.439 18.495 1.00 41.78 146 SER A CA 1
ATOM 1150 C C . SER A 1 146 ? -5.419 22.415 17.085 1.00 41.78 146 SER A C 1
ATOM 1152 O O . SER A 1 146 ? -6.093 22.751 16.105 1.00 41.78 146 SER A O 1
ATOM 1154 N N . PRO A 1 147 ? -4.115 22.102 16.958 1.00 51.31 147 PRO A N 1
ATOM 1155 C CA . PRO A 1 147 ? -3.424 22.036 15.671 1.00 51.31 147 PRO A CA 1
ATOM 1156 C C . PRO A 1 147 ? -3.864 20.803 14.849 1.00 51.31 147 PRO A C 1
ATOM 1158 O O . PRO A 1 147 ? -4.225 19.778 15.425 1.00 51.31 147 PRO A O 1
ATOM 1161 N N . PRO A 1 148 ? -3.854 20.876 13.503 1.00 48.47 148 PRO A N 1
ATOM 1162 C CA . PRO A 1 148 ? -4.635 19.974 12.654 1.00 48.47 148 PRO A CA 1
ATOM 1163 C C . PRO A 1 148 ? -3.926 18.650 12.308 1.00 48.47 148 PRO A C 1
ATOM 1165 O O . PRO A 1 148 ? -2.859 18.682 11.691 1.00 48.47 148 PRO A O 1
ATOM 1168 N N . PRO A 1 149 ? -4.571 17.485 12.501 1.00 42.59 149 PRO A N 1
ATOM 1169 C CA . PRO A 1 149 ? -4.419 16.350 11.603 1.00 42.59 149 PRO A CA 1
ATOM 1170 C C . PRO A 1 149 ? -5.469 16.433 10.485 1.00 42.59 149 PRO A C 1
ATOM 1172 O O . PRO A 1 149 ? -6.672 16.558 10.700 1.00 42.59 149 PRO A O 1
ATOM 1175 N N . SER A 1 150 ? -4.972 16.421 9.253 1.00 49.59 150 SER A N 1
ATOM 1176 C CA . SER A 1 150 ? -5.737 16.635 8.029 1.00 49.59 150 SER A CA 1
ATOM 1177 C C . SER A 1 150 ? -6.409 15.346 7.552 1.00 49.59 150 SER A C 1
ATOM 1179 O O . SER A 1 150 ? -5.730 14.474 7.023 1.00 49.59 150 SER A O 1
ATOM 1181 N N . SER A 1 151 ? -7.737 15.260 7.626 1.00 42.62 151 SER A N 1
ATOM 1182 C CA . SER A 1 151 ? -8.539 14.518 6.639 1.00 42.62 151 SER A CA 1
ATOM 1183 C C . SER A 1 151 ? -9.974 15.050 6.646 1.00 42.62 151 SER A C 1
ATOM 1185 O O . SER A 1 151 ? -10.654 15.053 7.662 1.00 42.62 151 SER A O 1
ATOM 1187 N N . SER A 1 152 ? -10.380 15.619 5.511 1.00 39.44 152 SER A N 1
ATOM 1188 C CA . SER A 1 152 ? -11.677 16.253 5.290 1.00 39.44 152 SER A CA 1
ATOM 1189 C C . SER A 1 152 ? -12.511 15.308 4.432 1.00 39.44 152 SER A C 1
ATOM 1191 O O . SER A 1 152 ? -12.224 15.147 3.246 1.00 39.44 152 SER A O 1
ATOM 1193 N N . THR A 1 153 ? -13.511 14.683 5.049 1.00 46.38 153 THR A N 1
ATOM 1194 C CA . THR A 1 153 ? -14.638 14.042 4.363 1.00 46.38 153 THR A CA 1
ATOM 1195 C C . THR A 1 153 ? -15.754 15.081 4.300 1.00 46.38 153 THR A C 1
ATOM 1197 O O . THR A 1 153 ? -16.092 15.689 5.315 1.00 46.38 153 THR A O 1
ATOM 1200 N N . ALA A 1 154 ? -16.249 15.368 3.097 1.00 50.28 154 ALA A N 1
ATOM 1201 C CA . ALA A 1 154 ? -17.283 16.372 2.870 1.00 50.28 154 ALA A CA 1
ATOM 1202 C C . ALA A 1 154 ? -18.637 15.924 3.469 1.00 50.28 154 ALA A C 1
ATOM 1204 O O . ALA A 1 154 ? -18.979 14.749 3.338 1.00 50.28 154 ALA A O 1
ATOM 1205 N N . PRO A 1 155 ? -19.413 16.825 4.099 1.00 43.72 155 PRO A N 1
ATOM 1206 C CA . PRO A 1 155 ? -20.757 16.516 4.578 1.00 43.72 155 PRO A CA 1
ATOM 1207 C C . PRO A 1 155 ? -21.774 16.572 3.427 1.00 43.72 155 PRO A C 1
ATOM 1209 O O . PRO A 1 155 ? -21.813 17.545 2.673 1.00 43.72 155 PRO A O 1
ATOM 1212 N N . LEU A 1 156 ? -22.598 15.527 3.306 1.00 51.56 156 LEU A N 1
ATOM 1213 C CA . LEU A 1 156 ? -23.799 15.524 2.467 1.00 51.56 156 LEU A CA 1
ATOM 1214 C C . LEU A 1 156 ? -24.924 16.357 3.118 1.00 51.56 156 LEU A C 1
ATOM 1216 O O . LEU A 1 156 ? -24.985 16.442 4.348 1.00 51.56 156 LEU A O 1
ATOM 1220 N N . PRO A 1 157 ? -25.822 16.964 2.319 1.00 47.69 157 PRO A N 1
ATOM 1221 C CA . PRO A 1 157 ? -26.959 17.728 2.824 1.00 47.69 157 PRO A CA 1
ATOM 1222 C C . PRO A 1 157 ? -27.980 16.807 3.510 1.00 47.69 157 PRO A C 1
ATOM 1224 O O . PRO A 1 157 ? -28.617 15.975 2.872 1.00 47.69 157 PRO A O 1
ATOM 1227 N N . SER A 1 158 ? -28.139 16.983 4.823 1.00 42.50 158 SER A N 1
ATOM 1228 C CA . SER A 1 158 ? -29.180 16.338 5.627 1.00 42.50 158 SER A CA 1
ATOM 1229 C C . SER A 1 158 ? -30.525 17.009 5.345 1.00 42.50 158 SER A C 1
ATOM 1231 O O . SER A 1 158 ? -30.708 18.186 5.656 1.00 42.50 158 SER A O 1
ATOM 1233 N N . SER A 1 159 ? -31.441 16.270 4.723 1.00 45.47 159 SER A N 1
ATOM 1234 C CA . SER A 1 159 ? -32.827 16.679 4.493 1.00 45.47 159 SER A CA 1
ATOM 1235 C C . SER A 1 159 ? -33.765 15.732 5.239 1.00 45.47 159 SER A C 1
ATOM 1237 O O . SER A 1 159 ? -33.567 14.523 5.215 1.00 45.47 159 SER A O 1
ATOM 1239 N N . ALA A 1 160 ? -34.794 16.326 5.847 1.00 49.06 160 ALA A N 1
ATOM 1240 C CA . ALA A 1 160 ? -35.958 15.719 6.494 1.00 49.06 160 ALA A CA 1
ATOM 1241 C C . ALA A 1 160 ? -35.724 14.930 7.801 1.00 49.06 160 ALA A C 1
ATOM 1243 O O . ALA A 1 160 ? -35.245 13.797 7.827 1.00 49.06 160 ALA A O 1
ATOM 1244 N N . THR A 1 161 ? -36.197 15.529 8.901 1.00 50.22 161 THR A N 1
ATOM 1245 C CA . THR A 1 161 ? -36.482 14.887 10.191 1.00 50.22 161 THR A CA 1
ATOM 1246 C C . THR A 1 161 ? -37.517 13.778 9.993 1.00 50.22 161 THR A C 1
ATOM 1248 O O . THR A 1 161 ? -38.722 13.986 10.123 1.00 50.22 161 THR A O 1
ATOM 1251 N N . THR A 1 162 ? -37.041 12.592 9.634 1.00 55.12 162 THR A N 1
ATOM 1252 C CA . THR A 1 162 ? -37.866 11.394 9.492 1.00 55.12 162 THR A CA 1
ATOM 1253 C C . THR A 1 162 ? -37.971 10.730 10.861 1.00 55.12 162 THR A C 1
ATOM 1255 O O . THR A 1 162 ? -36.958 10.489 11.519 1.00 55.12 162 THR A O 1
ATOM 1258 N N . LYS A 1 163 ? -39.201 10.491 11.331 1.00 58.75 163 LYS A N 1
ATOM 1259 C CA . LYS A 1 163 ? -39.471 9.790 12.594 1.00 58.75 163 LYS A CA 1
ATOM 1260 C C . LYS A 1 163 ? -38.743 8.442 12.559 1.00 58.75 163 LYS A C 1
ATOM 1262 O O . LYS A 1 163 ? -39.067 7.605 11.725 1.00 58.75 163 LYS A O 1
ATOM 1267 N N . ARG A 1 164 ? -37.745 8.249 13.429 1.00 55.81 164 ARG A N 1
ATOM 1268 C CA . ARG A 1 164 ? -37.030 6.972 13.550 1.00 55.81 164 ARG A CA 1
ATOM 1269 C C . ARG A 1 164 ? -37.975 5.929 14.127 1.00 55.81 164 ARG A C 1
ATOM 1271 O O . ARG A 1 164 ? -38.254 5.944 15.322 1.00 55.81 164 ARG A O 1
ATOM 1278 N N . THR A 1 165 ? -38.440 5.023 13.284 1.00 69.56 165 THR A N 1
ATOM 1279 C CA . THR A 1 165 ? -39.040 3.766 13.715 1.00 69.56 165 THR A CA 1
ATOM 1280 C C . THR A 1 165 ? -37.925 2.879 14.256 1.00 69.56 165 THR A C 1
ATOM 1282 O O . THR A 1 165 ? -36.986 2.528 13.544 1.00 69.56 165 THR A O 1
ATOM 1285 N N . THR A 1 166 ? -37.979 2.563 15.545 1.00 79.38 166 THR A N 1
ATOM 1286 C CA . THR A 1 166 ? -37.107 1.555 16.147 1.00 79.38 166 THR A CA 1
ATOM 1287 C C . THR A 1 166 ? -37.642 0.183 15.756 1.00 79.38 166 THR A C 1
ATOM 1289 O O . THR A 1 166 ? -38.692 -0.213 16.254 1.00 79.38 166 THR A O 1
ATOM 1292 N N . LEU A 1 167 ? -36.957 -0.514 14.850 1.00 83.75 167 LEU A N 1
ATOM 1293 C CA . LEU A 1 167 ? -37.268 -1.910 14.534 1.00 83.75 167 LEU A CA 1
ATOM 1294 C C . LEU A 1 167 ? -36.811 -2.793 15.694 1.00 83.75 167 LEU A C 1
ATOM 1296 O O . LEU A 1 167 ? -35.666 -2.664 16.148 1.00 83.75 167 LEU A O 1
ATOM 1300 N N . ALA A 1 168 ? -37.688 -3.675 16.171 1.00 92.56 168 ALA A N 1
ATOM 1301 C CA . ALA A 1 168 ? -37.275 -4.717 17.096 1.00 92.56 168 ALA A CA 1
ATOM 1302 C C . ALA A 1 168 ? -36.360 -5.714 16.366 1.00 92.56 168 ALA A C 1
ATOM 1304 O O . ALA A 1 168 ? -36.414 -5.865 15.144 1.00 92.56 168 ALA A O 1
ATOM 1305 N N . ALA A 1 169 ? -35.482 -6.381 17.116 1.00 90.50 169 ALA A N 1
ATOM 1306 C CA . ALA A 1 169 ? -34.553 -7.350 16.538 1.00 90.50 169 ALA A CA 1
ATOM 1307 C C . ALA A 1 169 ? -35.288 -8.534 15.882 1.00 90.50 169 ALA A C 1
ATOM 1309 O O . ALA A 1 169 ? -34.848 -9.018 14.839 1.00 90.50 169 ALA A O 1
ATOM 1310 N N . ASP A 1 170 ? -36.418 -8.941 16.465 1.00 93.56 170 ASP A N 1
ATOM 1311 C CA . ASP A 1 170 ? -37.234 -10.058 15.985 1.00 93.56 170 ASP A CA 1
ATOM 1312 C C . ASP A 1 170 ? -37.886 -9.733 14.630 1.00 93.56 170 ASP A C 1
ATOM 1314 O O . ASP A 1 170 ? -37.775 -10.516 13.688 1.00 93.56 170 ASP A O 1
ATOM 1318 N N . ASP A 1 171 ? -38.421 -8.516 14.468 1.00 93.19 171 ASP A N 1
ATOM 1319 C CA . ASP A 1 171 ? -39.009 -8.054 13.201 1.00 93.19 171 ASP A CA 1
ATOM 1320 C C . ASP A 1 171 ? -37.982 -8.066 12.059 1.00 93.19 171 ASP A C 1
ATOM 1322 O O . ASP A 1 171 ? -38.284 -8.410 10.915 1.00 93.19 171 ASP A O 1
ATOM 1326 N N . LEU A 1 172 ? -36.736 -7.693 12.364 1.00 93.62 172 LEU A N 1
ATOM 1327 C CA . LEU A 1 172 ? -35.659 -7.669 11.380 1.00 93.62 172 LEU A CA 1
ATOM 1328 C C . LEU A 1 172 ? -35.303 -9.090 10.919 1.00 93.62 172 LEU A C 1
ATOM 1330 O O . LEU A 1 172 ? -35.052 -9.305 9.732 1.00 93.62 172 LEU A O 1
ATOM 1334 N N . TYR A 1 173 ? -35.303 -10.061 11.834 1.00 96.19 173 TYR A N 1
ATOM 1335 C CA . TYR A 1 173 ? -35.074 -11.465 11.499 1.00 96.19 173 TYR A CA 1
ATOM 1336 C C . TYR A 1 173 ? -36.179 -12.013 10.587 1.00 96.19 173 TYR A C 1
ATOM 1338 O O . TYR A 1 173 ? -35.883 -12.625 9.555 1.00 96.19 173 TYR A O 1
ATOM 1346 N N . ASP A 1 174 ? -37.442 -11.736 10.902 1.00 96.94 174 ASP A N 1
ATOM 1347 C CA . ASP A 1 174 ? -38.580 -12.190 10.100 1.00 96.94 174 ASP A CA 1
ATOM 1348 C C . ASP A 1 174 ? -38.575 -11.573 8.693 1.00 96.94 174 ASP A C 1
ATOM 1350 O O . ASP A 1 174 ? -38.771 -12.275 7.698 1.00 96.94 174 ASP A O 1
ATOM 1354 N N . LEU A 1 175 ? -38.237 -10.287 8.571 1.00 95.44 175 LEU A N 1
ATOM 1355 C CA . LEU A 1 175 ? -38.101 -9.614 7.274 1.00 95.44 175 LEU A CA 1
ATOM 1356 C C . LEU A 1 175 ? -36.941 -10.176 6.438 1.00 95.44 175 LEU A C 1
ATOM 1358 O O . LEU A 1 175 ? -37.077 -10.386 5.228 1.00 95.44 175 LEU A O 1
ATOM 1362 N N . VAL A 1 176 ? -35.798 -10.468 7.062 1.00 96.44 176 VAL A N 1
ATOM 1363 C CA . VAL A 1 176 ? -34.661 -11.079 6.356 1.00 96.44 176 VAL A CA 1
ATOM 1364 C C . VAL A 1 176 ? -34.986 -12.510 5.930 1.00 96.44 176 VAL A C 1
ATOM 1366 O O . VAL A 1 176 ? -34.673 -12.910 4.810 1.00 96.44 176 VAL A O 1
ATOM 1369 N N . THR A 1 177 ? -35.665 -13.296 6.763 1.00 97.12 177 THR A N 1
ATOM 1370 C CA . THR A 1 177 ? -36.071 -14.650 6.360 1.00 97.12 177 THR A CA 1
ATOM 1371 C C . THR A 1 177 ? -37.149 -14.633 5.274 1.00 97.12 177 THR A C 1
ATOM 1373 O O . THR A 1 177 ? -37.123 -15.490 4.391 1.00 97.12 177 THR A O 1
ATOM 1376 N N . ALA A 1 178 ? -38.049 -13.645 5.270 1.00 96.75 178 ALA A N 1
ATOM 1377 C CA . ALA A 1 178 ? -39.026 -13.451 4.200 1.00 96.75 178 ALA A CA 1
ATOM 1378 C C . ALA A 1 178 ? -38.363 -13.080 2.862 1.00 96.75 178 ALA A C 1
ATOM 1380 O O . ALA A 1 178 ? -38.716 -13.650 1.830 1.00 96.75 178 ALA A O 1
ATOM 1381 N N . THR A 1 179 ? -37.363 -12.192 2.868 1.00 96.06 179 THR A N 1
ATOM 1382 C CA . THR A 1 179 ? -36.609 -11.838 1.647 1.00 96.06 179 THR A CA 1
ATOM 1383 C C . THR A 1 179 ? -35.785 -13.009 1.115 1.00 96.06 179 THR A C 1
ATOM 1385 O O . THR A 1 179 ? -35.739 -13.221 -0.094 1.00 96.06 179 THR A O 1
ATOM 1388 N N . LEU A 1 180 ? -35.208 -13.834 1.994 1.00 96.81 180 LEU A N 1
ATOM 1389 C CA . LEU A 1 180 ? -34.486 -15.051 1.601 1.00 96.81 180 LEU A CA 1
ATOM 1390 C C . LEU A 1 180 ? -35.388 -16.141 1.004 1.00 96.81 180 LEU A C 1
ATOM 1392 O O . LEU A 1 180 ? -34.916 -16.933 0.193 1.00 96.81 180 LEU A O 1
ATOM 1396 N N . LYS A 1 181 ? -36.669 -16.190 1.388 1.00 97.19 181 LYS A N 1
ATOM 1397 C CA . LYS A 1 181 ? -37.661 -17.115 0.810 1.00 97.19 181 LYS A CA 1
ATOM 1398 C C . LYS A 1 181 ? -38.146 -16.686 -0.579 1.00 97.19 181 LYS A C 1
ATOM 1400 O O . LYS A 1 181 ? -38.821 -17.465 -1.242 1.00 97.19 181 LYS A O 1
ATOM 1405 N N . ASN A 1 182 ? -37.837 -15.466 -1.017 1.00 96.00 182 ASN A N 1
ATOM 1406 C CA . ASN A 1 182 ? -38.245 -14.973 -2.325 1.00 96.00 182 ASN A CA 1
ATOM 1407 C C . ASN A 1 182 ? -37.298 -15.502 -3.417 1.00 96.00 182 ASN A C 1
ATOM 1409 O O . ASN A 1 182 ? -36.157 -15.055 -3.525 1.00 96.00 182 ASN A O 1
ATOM 1413 N N . GLU A 1 183 ? -37.780 -16.435 -4.242 1.00 96.88 183 GLU A N 1
ATOM 1414 C CA . GLU A 1 183 ? -36.992 -17.091 -5.298 1.00 96.88 183 GLU A CA 1
ATOM 1415 C C . GLU A 1 183 ? -36.368 -16.086 -6.277 1.00 96.88 183 GLU A C 1
ATOM 1417 O O . GLU A 1 183 ? -35.187 -16.195 -6.606 1.00 96.88 183 GLU A O 1
ATOM 1422 N N . TYR A 1 184 ? -37.103 -15.030 -6.640 1.00 95.12 184 TYR A N 1
ATOM 1423 C CA . TYR A 1 184 ? -36.604 -13.975 -7.526 1.00 95.12 184 TYR A CA 1
ATOM 1424 C C . TYR A 1 184 ? -35.392 -13.241 -6.931 1.00 95.12 184 TYR A C 1
ATOM 1426 O O . TYR A 1 184 ? -34.416 -12.930 -7.619 1.00 95.12 184 TYR A O 1
ATOM 1434 N N . PHE A 1 185 ? -35.415 -12.985 -5.620 1.00 95.06 185 PHE A N 1
ATOM 1435 C CA . PHE A 1 185 ? -34.291 -12.350 -4.936 1.00 95.06 185 PHE A CA 1
ATOM 1436 C C . PHE A 1 185 ? -33.052 -13.253 -4.946 1.00 95.06 185 PHE A C 1
ATOM 1438 O O . PHE A 1 185 ? -31.947 -12.787 -5.226 1.00 95.06 185 PHE A O 1
ATOM 1445 N N . VAL A 1 186 ? -33.233 -14.553 -4.707 1.00 95.62 186 VAL A N 1
ATOM 1446 C CA . VAL A 1 186 ? -32.134 -15.529 -4.723 1.00 95.62 186 VAL A CA 1
ATOM 1447 C C . VAL A 1 186 ? -31.501 -15.627 -6.111 1.00 95.62 186 VAL A C 1
ATOM 1449 O O . VAL A 1 186 ? -30.273 -15.626 -6.221 1.00 95.62 186 VAL A O 1
ATOM 1452 N N . GLU A 1 187 ? -32.310 -15.642 -7.171 1.00 95.38 187 GLU A N 1
ATOM 1453 C CA . GLU A 1 187 ? -31.815 -15.698 -8.551 1.00 95.38 1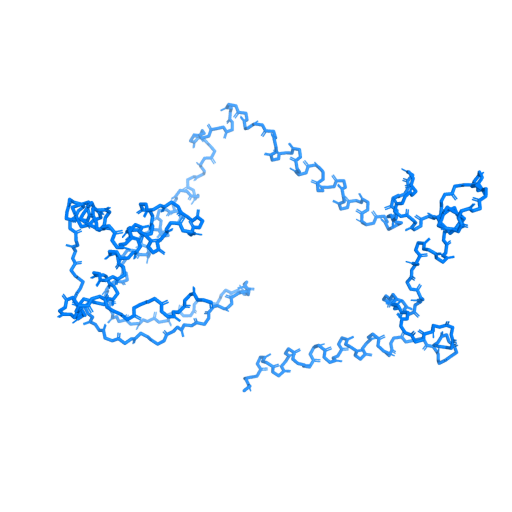87 GLU A CA 1
ATOM 1454 C C . GLU A 1 187 ? -31.009 -14.451 -8.934 1.00 95.38 187 GLU A C 1
ATOM 1456 O O . GLU A 1 187 ? -29.896 -14.575 -9.444 1.00 95.38 187 GLU A O 1
ATOM 1461 N N . THR A 1 188 ? -31.497 -13.248 -8.609 1.0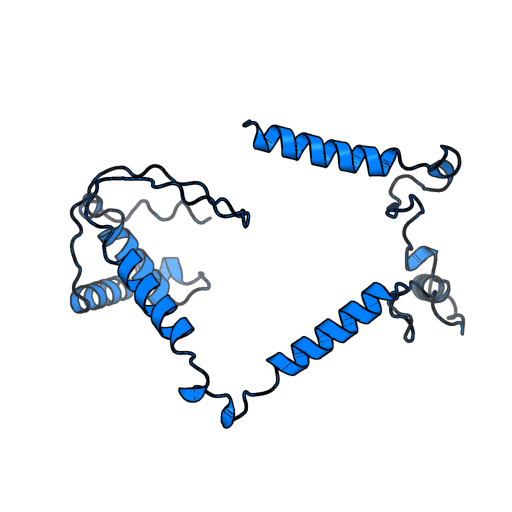0 93.00 188 THR A N 1
ATOM 1462 C CA . THR A 1 188 ? -30.799 -11.983 -8.939 1.00 93.00 188 THR A CA 1
ATOM 1463 C C . THR A 1 188 ? -29.481 -11.774 -8.184 1.00 93.00 188 THR A C 1
ATOM 1465 O O . THR A 1 188 ? -28.660 -10.926 -8.555 1.00 93.00 188 THR A O 1
ATOM 1468 N N . VAL A 1 189 ? -29.276 -12.509 -7.092 1.00 93.88 189 VAL A N 1
ATOM 1469 C CA . VAL A 1 189 ? -28.108 -12.386 -6.215 1.00 93.88 189 VAL A CA 1
ATOM 1470 C C . VAL A 1 189 ? -27.117 -13.541 -6.395 1.00 93.88 189 VAL A C 1
ATOM 1472 O O . VAL A 1 189 ? -25.980 -13.436 -5.935 1.00 93.88 189 VAL A O 1
ATOM 1475 N N . ARG A 1 190 ? -27.485 -14.602 -7.120 1.00 91.31 190 ARG A N 1
ATOM 1476 C CA . ARG A 1 190 ? -26.680 -15.825 -7.273 1.00 91.31 190 ARG A CA 1
ATOM 1477 C C . ARG A 1 190 ? -25.258 -15.585 -7.798 1.00 91.31 190 ARG A C 1
ATOM 1479 O O . ARG A 1 190 ? -24.336 -16.272 -7.368 1.00 91.31 190 ARG A O 1
ATOM 1486 N N . ASP A 1 191 ? -25.083 -14.590 -8.666 1.00 92.88 191 ASP A N 1
ATOM 1487 C CA . ASP A 1 191 ? -23.791 -14.263 -9.290 1.00 92.88 191 ASP A CA 1
ATOM 1488 C C . ASP A 1 191 ? -22.958 -13.246 -8.490 1.00 92.88 191 ASP A C 1
ATOM 1490 O O . ASP A 1 191 ? -21.838 -12.892 -8.875 1.00 92.88 191 ASP A O 1
ATOM 1494 N N . LYS A 1 192 ? -23.484 -12.741 -7.369 1.00 91.00 192 LYS A N 1
ATOM 1495 C CA . LYS A 1 192 ? -22.807 -11.734 -6.548 1.00 91.00 192 LYS A CA 1
ATOM 1496 C C . LYS A 1 192 ? -21.900 -12.421 -5.524 1.00 91.00 192 LYS A C 1
ATOM 1498 O O . LYS A 1 192 ? -22.252 -13.417 -4.905 1.00 91.00 192 LYS A O 1
ATOM 1503 N N . THR A 1 193 ? -20.712 -11.856 -5.322 1.00 88.81 193 THR A N 1
ATOM 1504 C CA . THR A 1 193 ? -19.680 -12.384 -4.414 1.00 88.81 193 THR A CA 1
ATOM 1505 C C . THR A 1 193 ? -20.030 -12.422 -2.917 1.00 88.81 193 THR A C 1
ATOM 1507 O O . THR A 1 193 ? -19.531 -13.326 -2.243 1.00 88.81 193 THR A O 1
ATOM 1510 N N . PRO A 1 194 ? -20.793 -11.477 -2.328 1.00 92.00 194 PRO A N 1
ATOM 1511 C CA . PRO A 1 194 ? -21.063 -11.514 -0.894 1.00 92.00 194 PRO A CA 1
ATOM 1512 C C . PRO A 1 194 ? -22.151 -12.545 -0.525 1.00 92.00 194 PRO A C 1
ATOM 1514 O O . PRO A 1 194 ? -23.038 -12.821 -1.331 1.00 92.00 194 PRO A O 1
ATOM 1517 N N . PRO A 1 195 ? -22.135 -13.083 0.713 1.00 95.06 195 PRO A N 1
ATOM 1518 C CA . PRO A 1 195 ? -23.144 -14.030 1.186 1.00 95.06 195 PRO A CA 1
ATOM 1519 C C . PRO A 1 195 ? -24.578 -13.495 1.075 1.00 95.06 195 PRO A C 1
ATOM 1521 O O . PRO A 1 195 ? -24.862 -12.368 1.486 1.00 95.06 195 PRO A O 1
ATOM 1524 N N . LEU A 1 196 ? -25.494 -14.351 0.611 1.00 94.81 196 LEU A N 1
ATOM 1525 C CA . LEU A 1 196 ? -26.909 -14.039 0.367 1.00 94.81 196 LEU A CA 1
ATOM 1526 C C . LEU A 1 196 ? -27.599 -13.372 1.574 1.00 94.81 196 LEU A C 1
ATOM 1528 O O . LEU A 1 196 ? -28.295 -12.374 1.416 1.00 94.81 196 LEU A O 1
ATOM 1532 N N . ALA A 1 197 ? -27.338 -13.865 2.789 1.00 94.94 197 ALA A N 1
ATOM 1533 C CA . ALA A 1 197 ? -27.908 -13.319 4.023 1.00 94.94 197 ALA A CA 1
ATOM 1534 C C . ALA A 1 197 ? -27.493 -11.861 4.296 1.00 94.94 197 ALA A C 1
ATOM 1536 O O . ALA A 1 197 ? -28.283 -11.082 4.821 1.00 94.94 197 ALA A O 1
ATOM 1537 N N . ILE A 1 198 ? -26.271 -11.467 3.916 1.00 95.94 198 ILE A N 1
ATOM 1538 C CA . ILE A 1 198 ? -25.779 -10.096 4.121 1.00 95.94 198 ILE A CA 1
ATOM 1539 C C . ILE A 1 198 ? -26.457 -9.138 3.140 1.00 95.94 198 ILE A C 1
ATOM 1541 O O . ILE A 1 198 ? -26.802 -8.019 3.513 1.00 95.94 198 ILE A O 1
ATOM 1545 N N . LEU A 1 199 ? -26.687 -9.576 1.900 1.00 95.50 199 LEU A N 1
ATOM 1546 C CA . LEU A 1 199 ? -27.413 -8.780 0.911 1.00 95.50 199 LEU A CA 1
ATOM 1547 C C . LEU A 1 199 ? -28.901 -8.646 1.258 1.00 95.50 199 LEU A C 1
ATOM 1549 O O . LEU A 1 199 ? -29.457 -7.557 1.123 1.00 95.50 199 LEU A O 1
ATOM 1553 N N . ALA A 1 200 ? -29.526 -9.711 1.764 1.00 96.12 200 ALA A N 1
ATOM 1554 C CA . ALA A 1 200 ? -30.892 -9.667 2.291 1.00 96.12 200 ALA A CA 1
ATOM 1555 C C . ALA A 1 200 ? -31.007 -8.688 3.474 1.00 96.12 200 ALA A C 1
ATOM 1557 O O . ALA A 1 200 ? -31.875 -7.822 3.500 1.00 96.12 200 ALA A O 1
ATOM 1558 N N . LEU A 1 201 ? -30.062 -8.732 4.415 1.00 95.62 201 LEU A N 1
ATOM 1559 C CA . LEU A 1 201 ? -30.017 -7.776 5.522 1.00 95.62 201 LEU A CA 1
ATOM 1560 C C . LEU A 1 201 ? -29.855 -6.329 5.034 1.00 95.62 201 LEU A C 1
ATOM 1562 O O . LEU A 1 201 ? -30.564 -5.436 5.492 1.00 95.62 201 LEU A O 1
ATOM 1566 N N . ALA A 1 202 ? -28.927 -6.087 4.105 1.00 94.38 202 ALA A N 1
ATOM 1567 C CA . ALA A 1 202 ? -28.670 -4.748 3.583 1.00 94.38 202 ALA A CA 1
ATOM 1568 C C . ALA A 1 202 ? -29.887 -4.164 2.850 1.00 94.38 202 ALA A C 1
ATOM 1570 O O . ALA A 1 202 ? -30.161 -2.974 2.991 1.00 94.38 202 ALA A O 1
ATOM 1571 N N . THR A 1 203 ? -30.624 -4.994 2.106 1.00 93.00 203 THR A N 1
ATOM 1572 C CA . THR A 1 203 ? -31.853 -4.576 1.413 1.00 93.00 203 THR A CA 1
ATOM 1573 C C . THR A 1 203 ? -32.968 -4.244 2.399 1.00 93.00 203 THR A C 1
ATO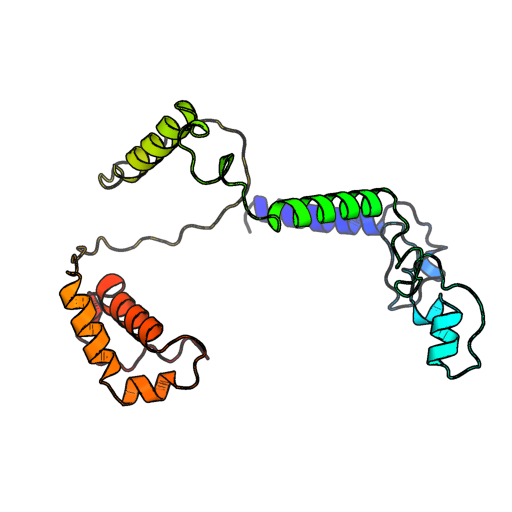M 1575 O O . THR A 1 203 ? -33.500 -3.138 2.334 1.00 93.00 203 THR A O 1
ATOM 1578 N N . VAL A 1 204 ? -33.228 -5.105 3.389 1.00 94.06 204 VAL A N 1
ATOM 1579 C CA . VAL A 1 204 ? -34.226 -4.841 4.445 1.00 94.06 204 VAL A CA 1
ATOM 1580 C C . VAL A 1 204 ? -33.909 -3.553 5.214 1.00 94.06 204 VAL A C 1
ATOM 1582 O O . VAL A 1 204 ? -34.795 -2.737 5.462 1.00 94.06 204 VAL A O 1
ATOM 1585 N N . VAL A 1 205 ? -32.640 -3.327 5.571 1.00 92.56 205 VAL A N 1
ATOM 1586 C CA . VAL A 1 205 ? -32.227 -2.105 6.280 1.00 92.56 205 VAL A CA 1
ATOM 1587 C C . VAL A 1 205 ? -32.362 -0.870 5.389 1.00 92.56 205 VAL A C 1
ATOM 1589 O O . VAL A 1 205 ? -32.811 0.168 5.870 1.00 92.56 205 VAL A O 1
ATOM 1592 N N . ALA A 1 206 ? -32.001 -0.957 4.106 1.00 91.12 206 ALA A N 1
ATOM 1593 C CA . ALA A 1 206 ? -32.160 0.161 3.180 1.00 91.12 206 ALA A CA 1
ATOM 1594 C C . ALA A 1 206 ? -33.638 0.561 3.036 1.00 91.12 206 ALA A C 1
ATOM 1596 O O . ALA A 1 206 ? -33.967 1.736 3.190 1.00 91.12 206 ALA A O 1
ATOM 1597 N N . GLU A 1 207 ? -34.529 -0.411 2.842 1.00 89.00 207 GLU A N 1
ATOM 1598 C CA . GLU A 1 207 ? -35.966 -0.163 2.688 1.00 89.00 207 GLU A CA 1
ATOM 1599 C C . GLU A 1 207 ? -36.602 0.413 3.960 1.00 89.00 207 GLU A C 1
ATOM 1601 O O . GLU A 1 207 ? -37.379 1.362 3.892 1.00 89.00 207 GLU A O 1
ATOM 1606 N N . GLN A 1 208 ? -36.257 -0.124 5.133 1.00 88.88 208 GLN A N 1
ATOM 1607 C CA . GLN A 1 208 ? -36.925 0.261 6.379 1.00 88.88 208 GLN A CA 1
ATOM 1608 C C . GLN A 1 208 ? -36.317 1.497 7.056 1.00 88.88 208 GLN A C 1
ATOM 1610 O O . GLN A 1 208 ? -37.030 2.250 7.721 1.00 88.88 208 GLN A O 1
ATOM 1615 N N . VAL A 1 209 ? -35.002 1.710 6.928 1.00 84.56 209 VAL A N 1
ATOM 1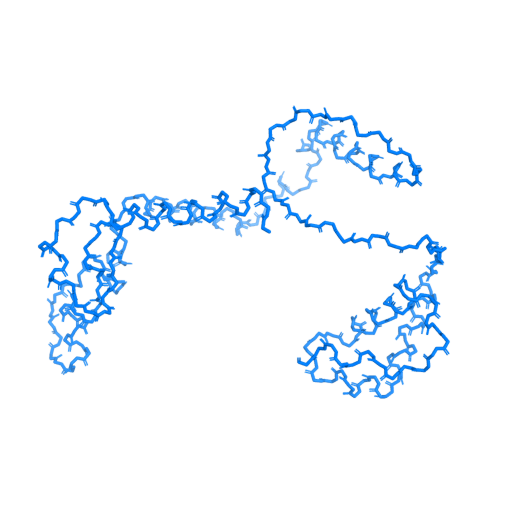616 C CA . VAL A 1 209 ? -34.283 2.768 7.663 1.00 84.56 209 VAL A CA 1
ATOM 1617 C C . VAL A 1 209 ? -34.005 3.984 6.790 1.00 84.56 209 VAL A C 1
ATOM 1619 O O . VAL A 1 209 ? -34.076 5.107 7.292 1.00 84.56 209 VAL A O 1
ATOM 1622 N N . LEU A 1 210 ? -33.664 3.782 5.514 1.00 82.44 210 LEU A N 1
ATOM 1623 C CA . LEU A 1 210 ? -33.314 4.893 4.626 1.00 82.44 210 LEU A CA 1
ATOM 1624 C C . LEU A 1 210 ? -34.560 5.479 3.959 1.00 82.44 210 LEU A C 1
ATOM 1626 O O . LEU A 1 210 ? -34.694 6.700 3.938 1.00 82.44 210 LEU A O 1
ATOM 1630 N N . ASP A 1 211 ? -35.500 4.629 3.530 1.00 79.88 211 ASP A N 1
ATOM 1631 C CA . ASP A 1 211 ? -36.672 5.053 2.757 1.00 79.88 211 ASP A CA 1
ATOM 1632 C C . ASP A 1 211 ? -38.023 4.582 3.347 1.00 79.88 211 ASP A C 1
ATOM 1634 O O . ASP A 1 211 ? -38.828 3.957 2.650 1.00 79.88 211 ASP A O 1
ATOM 1638 N N . PRO A 1 212 ? -38.378 4.946 4.598 1.00 71.56 212 PRO A N 1
ATOM 1639 C CA . PRO A 1 212 ? -39.626 4.486 5.224 1.00 71.56 212 PRO A CA 1
ATOM 1640 C C . PRO A 1 212 ? -40.894 4.907 4.456 1.00 71.56 212 PRO A C 1
ATOM 1642 O O . PRO A 1 212 ? -41.951 4.290 4.603 1.00 71.56 212 PRO A O 1
ATOM 1645 N N . GLN A 1 213 ? -40.798 5.941 3.610 1.00 71.69 213 GLN A N 1
ATOM 1646 C CA . GLN A 1 213 ? -41.902 6.428 2.777 1.00 71.69 213 GLN A CA 1
ATOM 1647 C C . GLN A 1 213 ? -42.139 5.593 1.505 1.00 71.69 213 GLN A C 1
ATOM 1649 O O . GLN A 1 213 ? -43.227 5.674 0.938 1.00 71.69 213 GLN A O 1
ATOM 1654 N N . ASN A 1 214 ? -41.173 4.769 1.079 1.00 64.94 214 ASN A N 1
ATOM 1655 C CA . ASN A 1 214 ? -41.278 3.936 -0.128 1.00 64.94 214 ASN A CA 1
ATOM 1656 C C . ASN A 1 214 ? -41.759 2.505 0.136 1.00 64.94 214 ASN A C 1
ATOM 1658 O O . ASN A 1 214 ? -41.953 1.753 -0.816 1.00 64.94 214 ASN A O 1
ATOM 1662 N N . SER A 1 215 ? -42.056 2.144 1.388 1.00 61.84 215 SER A N 1
ATOM 1663 C CA . SER A 1 215 ? -42.607 0.830 1.769 1.00 61.84 215 SER A CA 1
ATOM 1664 C C . SER A 1 215 ? -43.954 0.476 1.104 1.00 61.84 215 SER A C 1
ATOM 1666 O O . SER A 1 215 ? -44.454 -0.633 1.272 1.00 61.84 215 SER A O 1
ATOM 1668 N N . LYS A 1 216 ? -44.552 1.403 0.340 1.00 56.38 216 LYS A N 1
ATOM 1669 C CA . LYS A 1 216 ? -45.814 1.222 -0.394 1.00 56.38 216 LYS A CA 1
ATOM 1670 C C . LYS A 1 216 ? -45.663 0.996 -1.902 1.00 56.38 216 LYS A C 1
ATOM 1672 O O . LYS A 1 216 ? -46.684 0.795 -2.558 1.00 56.38 216 LYS A O 1
ATOM 1677 N N . PHE A 1 217 ? -44.453 1.022 -2.467 1.00 50.81 217 PHE A N 1
ATOM 1678 C CA . PHE A 1 217 ? -44.265 0.803 -3.906 1.00 50.81 217 PHE A CA 1
ATOM 1679 C C . PHE A 1 217 ? -43.621 -0.562 -4.191 1.00 50.81 217 PHE A C 1
ATOM 1681 O O . PHE A 1 217 ? -42.608 -0.891 -3.576 1.00 50.81 217 PHE A O 1
ATOM 1688 N N . PRO A 1 218 ? -44.178 -1.369 -5.117 1.00 53.59 218 PRO A N 1
ATOM 1689 C CA . PRO A 1 218 ? -43.620 -2.670 -5.458 1.00 53.59 218 PRO A CA 1
ATOM 1690 C C . PRO A 1 218 ? -42.208 -2.532 -6.048 1.00 53.59 218 PRO A C 1
ATOM 1692 O O . PRO A 1 218 ? -41.928 -1.694 -6.908 1.00 53.59 218 PRO A O 1
ATOM 1695 N N . THR A 1 219 ? -41.332 -3.389 -5.538 1.00 54.88 219 THR A N 1
ATOM 1696 C CA . THR A 1 219 ? -39.879 -3.524 -5.688 1.00 54.88 219 THR A CA 1
ATOM 1697 C C . THR A 1 219 ? -39.419 -3.709 -7.143 1.00 54.88 219 THR A C 1
ATOM 1699 O O . THR A 1 219 ? -39.004 -4.789 -7.548 1.00 54.88 219 THR A O 1
ATOM 1702 N N . MET A 1 220 ? -39.479 -2.659 -7.966 1.00 54.19 220 MET A N 1
ATOM 1703 C CA . MET A 1 220 ? -39.028 -2.731 -9.370 1.00 54.19 220 MET A CA 1
ATOM 1704 C C . MET A 1 220 ? -37.831 -1.837 -9.731 1.00 54.19 220 MET A C 1
ATOM 1706 O O . MET A 1 220 ? -37.302 -1.982 -10.826 1.00 54.19 220 MET A O 1
ATOM 1710 N N . ILE A 1 221 ? -37.347 -0.938 -8.859 1.00 51.81 221 ILE A N 1
ATOM 1711 C CA . ILE A 1 221 ? -36.459 0.155 -9.327 1.00 51.81 221 ILE A CA 1
ATOM 1712 C C . ILE A 1 221 ? -34.994 0.089 -8.838 1.00 51.81 221 ILE A C 1
ATOM 1714 O O . ILE A 1 221 ? -34.123 0.693 -9.459 1.00 51.81 221 ILE A O 1
ATOM 1718 N N . PHE A 1 222 ? -34.629 -0.689 -7.813 1.00 51.59 222 PHE A N 1
ATOM 1719 C CA . PHE A 1 222 ? -33.282 -0.549 -7.219 1.00 51.59 222 PHE A CA 1
ATOM 1720 C C . PHE A 1 222 ? -32.125 -1.297 -7.924 1.00 51.59 222 PHE A C 1
ATOM 1722 O O . PHE A 1 222 ? -30.969 -1.156 -7.527 1.00 51.59 222 PHE A O 1
ATOM 1729 N N . LEU A 1 223 ? -32.378 -2.066 -8.991 1.00 51.62 223 LEU A N 1
ATOM 1730 C CA . LEU A 1 223 ? -31.340 -2.886 -9.647 1.00 51.62 223 LEU A CA 1
ATOM 1731 C C . LEU A 1 223 ? -30.506 -2.170 -10.729 1.00 51.62 223 LEU A C 1
ATOM 1733 O O . LEU A 1 223 ? -29.588 -2.782 -11.264 1.00 51.62 223 LEU A O 1
ATOM 1737 N N . MET A 1 224 ? -30.745 -0.887 -11.027 1.00 50.88 224 MET A N 1
ATOM 1738 C CA . MET A 1 224 ? -30.001 -0.173 -12.085 1.00 50.88 224 MET A CA 1
ATOM 1739 C C . MET A 1 224 ? -28.710 0.545 -11.641 1.00 50.88 224 MET A C 1
ATOM 1741 O O . MET A 1 224 ? -28.021 1.105 -12.486 1.00 50.88 224 MET A O 1
ATOM 1745 N N . VAL A 1 225 ? -28.340 0.544 -10.353 1.00 47.84 225 VAL A N 1
ATOM 1746 C CA . VAL A 1 225 ? -27.204 1.366 -9.857 1.00 47.84 225 VAL A CA 1
ATOM 1747 C C . VAL A 1 225 ? -25.897 0.575 -9.649 1.00 47.84 225 VAL A C 1
ATOM 1749 O O . VAL A 1 225 ? -24.854 1.167 -9.391 1.00 47.84 225 VAL A O 1
ATOM 1752 N N . PHE A 1 226 ? -25.900 -0.750 -9.820 1.00 48.03 226 PHE A N 1
ATOM 1753 C CA . PHE A 1 226 ? -24.700 -1.593 -9.672 1.00 48.03 226 PHE A CA 1
ATOM 1754 C C . PHE A 1 226 ? -24.479 -2.516 -10.879 1.00 48.03 226 PHE A C 1
ATOM 1756 O O . PHE A 1 226 ? -24.418 -3.738 -10.728 1.00 48.03 226 PHE A O 1
ATOM 1763 N N . GLN A 1 227 ? -24.364 -1.922 -12.067 1.00 43.06 227 GLN A N 1
ATOM 1764 C CA . GLN A 1 227 ? -23.823 -2.573 -13.265 1.00 43.06 227 GLN A CA 1
ATOM 1765 C C . GLN A 1 227 ? -22.526 -1.887 -13.692 1.00 43.06 227 GLN A C 1
ATOM 1767 O O . GLN A 1 227 ? -22.467 -0.639 -13.599 1.00 43.06 227 GLN A O 1
#

Organism: NCBI:txid303405

Secondary structure (DSSP, 8-state):
--HHHHHHHHHHHHHHHHHHHSS--TTGGGTSPTTPPBPTTSSBPP-HHHH-HHHHHHHTTPPPPSSPPPTT-TT-TTTTT---HHHHHHHHHHHHHHHHHHSPPPTTTSS-GGGS-HHHHHHHHHHHHHHHSTTS----------PPP---PPPP------------HHHHHHHHHHHHT-HHHHHHHTT-SS-HHHHHHHHHHIIIII-GGGTTS-S-SGGGS--

Foldseek 3Di:
DDPVVVVVVVVVVVVVVCQVPVDDPPVQVVVDDVPFDADSVRHGDDDQCPNWQQSVCVVVVHDGDPDATDLLDLPRPPRNRPDDPVVVVVVVVVVVVVVVVPDPQDPVRPPDCVPVDVVNVVVVVVVVVVVVPPPDPDDDPPDDDDDDDDDDDDDDDDDDPDPDDDDDPVNLVVQLVVCVPDPVLCVVCVPPDDDSSVVSSVVSCCCVPVPVPCPPPPDDPDPPPPD

Mean predicted aligned error: 17.46 Å

Radius of gyration: 30.4 Å; Cα contacts (8 Å, |Δi|>4): 108; chains: 1; bounding box: 75×46×61 Å

pLDDT: mean 78.76, std 18.04, range [39.44, 97.75]